Protein AF-A0A7S2FDK8-F1 (afdb_monomer)

Organism: NCBI:txid236787

Foldseek 3Di:
DQQVLLLLLLLLLVLVVLLVVVCCVPVVDDDDPLLVVLNVLSVQLNVQLQVPRPDDDVVVVVVSNVVSNVVSVVVNVLVVCVVPPPDDLVVSLVCVVVVVVVVVPVVCVVVCVVVVCVVPVVQVPDPVNVVVVVVVVVVVSVCSSVLSVCVVVDPPLVSLLVVLVVSVVVSVVSCVVSVDPQDPSSVVSSVSNSVSSNSNSVVSVVVVVVD

Radius of gyration: 19.45 Å; Cα contacts (8 Å, |Δi|>4): 141; chains: 1; bounding box: 56×30×48 Å

Nearest PDB structures (foldseek):
  5oge-assembly2_B  TM=7.868E-01  e=8.497E-06  Saccharomyces cerevisiae S288C
  5oge-assembly3_C  TM=7.810E-01  e=1.137E-05  Saccharomyces cerevisiae S288C
  5oge-assembly1_A  TM=7.774E-01  e=1.450E-05  Saccharomyces cerevisiae S288C
  5oge-assembly3_H-2  TM=7.808E-01  e=1.677E-05  Saccharomyces cerevisiae S288C
  6oh4-assembly2_B  TM=5.885E-01  e=1.969E-01  Mus musculus

Structure (mmCIF, N/CA/C/O backbone):
data_AF-A0A7S2FDK8-F1
#
_entry.id   AF-A0A7S2FDK8-F1
#
loop_
_atom_site.group_PDB
_atom_site.id
_atom_site.type_symbol
_atom_site.label_atom_id
_atom_site.label_alt_id
_atom_site.label_comp_id
_atom_site.label_asym_id
_atom_site.label_entity_id
_atom_site.label_seq_id
_atom_site.pdbx_PDB_ins_code
_atom_site.Cartn_x
_atom_site.Cartn_y
_atom_site.Cartn_z
_atom_site.occupancy
_atom_site.B_iso_or_equiv
_atom_site.auth_seq_id
_atom_site.auth_comp_id
_atom_site.auth_asym_id
_atom_site.auth_atom_id
_atom_site.pdbx_PDB_model_num
ATOM 1 N N . CYS A 1 1 ? 6.276 1.029 -20.976 1.00 33.19 1 CYS A N 1
ATOM 2 C CA . CYS A 1 1 ? 6.182 0.782 -19.517 1.00 33.19 1 CYS A CA 1
ATOM 3 C C . CYS A 1 1 ? 5.325 1.799 -18.735 1.00 33.19 1 CYS A C 1
ATOM 5 O O . CYS A 1 1 ? 5.354 1.761 -17.514 1.00 33.19 1 CYS A O 1
ATOM 7 N N . CYS A 1 2 ? 4.522 2.666 -19.375 1.00 32.34 2 CYS A N 1
ATOM 8 C CA . CYS A 1 2 ? 3.822 3.776 -18.694 1.00 32.34 2 CYS A CA 1
ATOM 9 C C . CYS A 1 2 ? 2.346 3.511 -18.298 1.00 32.34 2 CYS A C 1
ATOM 11 O O . CYS A 1 2 ? 1.650 4.447 -17.939 1.00 32.34 2 CYS A O 1
ATOM 13 N N . GLY A 1 3 ? 1.841 2.271 -18.330 1.00 44.97 3 GLY A N 1
ATOM 14 C CA . GLY A 1 3 ? 0.444 1.970 -17.942 1.00 44.97 3 GLY A CA 1
ATOM 15 C C . GLY A 1 3 ? 0.210 1.721 -16.440 1.00 44.97 3 GLY A C 1
ATOM 16 O O . GLY A 1 3 ? -0.918 1.800 -15.964 1.00 44.97 3 GLY A O 1
ATOM 17 N N . GLY A 1 4 ? 1.266 1.446 -15.664 1.00 55.47 4 GLY A N 1
ATOM 18 C CA . GLY A 1 4 ? 1.132 0.838 -14.329 1.00 55.47 4 GLY A CA 1
ATOM 19 C C . GLY A 1 4 ? 0.523 1.722 -13.232 1.00 55.47 4 GLY A C 1
ATOM 20 O O . GLY A 1 4 ? -0.069 1.205 -12.289 1.00 55.47 4 GLY A O 1
ATOM 21 N N . TRP A 1 5 ? 0.623 3.050 -13.335 1.00 58.91 5 TRP A N 1
ATOM 22 C CA . TRP A 1 5 ? 0.216 3.963 -12.254 1.00 58.91 5 TRP A CA 1
ATOM 23 C C . TRP A 1 5 ? -1.292 3.958 -11.980 1.00 58.91 5 TRP A C 1
ATOM 25 O O . TRP A 1 5 ? -1.714 3.992 -10.823 1.00 58.91 5 TRP A O 1
ATOM 35 N N . ALA A 1 6 ? -2.100 3.865 -13.037 1.00 58.66 6 ALA A N 1
ATOM 36 C CA . ALA A 1 6 ? -3.554 3.787 -12.944 1.00 58.66 6 ALA A CA 1
ATOM 37 C C . ALA A 1 6 ? -4.012 2.498 -12.243 1.00 58.66 6 ALA A C 1
ATOM 39 O O . ALA A 1 6 ? -4.806 2.552 -11.300 1.00 58.66 6 ALA A O 1
ATOM 40 N N . GLY A 1 7 ? -3.442 1.354 -12.640 1.00 64.19 7 GLY A N 1
ATOM 41 C CA . GLY A 1 7 ? -3.677 0.070 -11.982 1.00 64.19 7 GLY A CA 1
ATOM 42 C C . GLY A 1 7 ? -3.290 0.118 -10.503 1.00 64.19 7 GLY A C 1
ATOM 43 O O . GLY A 1 7 ? -4.064 -0.301 -9.646 1.00 64.19 7 GLY A O 1
ATOM 44 N N . ILE A 1 8 ? -2.148 0.725 -10.165 1.00 66.88 8 ILE A N 1
ATOM 45 C CA . ILE A 1 8 ? -1.673 0.799 -8.775 1.00 66.88 8 ILE A CA 1
ATOM 46 C C . ILE A 1 8 ? -2.667 1.481 -7.835 1.00 66.88 8 ILE A C 1
ATOM 48 O O . ILE A 1 8 ? -2.912 0.986 -6.731 1.00 66.88 8 ILE A O 1
ATOM 52 N N . THR A 1 9 ? -3.271 2.586 -8.259 1.00 66.06 9 THR A N 1
ATOM 53 C CA . THR A 1 9 ? -4.262 3.306 -7.447 1.00 66.06 9 THR A CA 1
ATOM 54 C C . THR A 1 9 ? -5.532 2.479 -7.233 1.00 66.06 9 THR A C 1
ATOM 56 O O . THR A 1 9 ? -6.057 2.418 -6.119 1.00 66.06 9 THR A O 1
ATOM 59 N N . VAL A 1 10 ? -5.986 1.791 -8.279 1.00 69.00 10 VAL A N 1
ATOM 60 C CA . VAL A 1 10 ? -7.165 0.921 -8.269 1.00 69.00 10 VAL A CA 1
ATOM 61 C C . VAL A 1 10 ? -6.961 -0.303 -7.363 1.00 69.00 10 VAL A C 1
ATOM 63 O O . VAL A 1 10 ? -7.789 -0.586 -6.496 1.00 69.00 10 VAL A O 1
ATOM 66 N N . PHE A 1 11 ? -5.825 -0.990 -7.480 1.00 68.00 11 PHE A N 1
ATOM 67 C CA . PHE A 1 11 ? -5.497 -2.141 -6.633 1.00 68.00 11 PHE A CA 1
ATOM 68 C C . PHE A 1 11 ? -5.288 -1.749 -5.170 1.00 68.00 11 PHE A C 1
ATOM 70 O O . PHE A 1 11 ? -5.755 -2.451 -4.278 1.00 68.00 11 PHE A O 1
ATOM 77 N N . LYS A 1 12 ? -4.703 -0.574 -4.899 1.00 68.38 12 LYS A N 1
ATOM 78 C CA . LYS A 1 12 ? -4.623 -0.018 -3.536 1.00 68.38 12 LYS A CA 1
ATOM 79 C C . LYS A 1 12 ? -5.989 0.274 -2.918 1.00 68.38 12 LYS A C 1
ATOM 81 O O . LYS A 1 12 ? -6.095 0.380 -1.696 1.00 68.38 12 LYS A O 1
ATOM 86 N N . ASN A 1 13 ? -7.028 0.479 -3.725 1.00 73.00 13 ASN A N 1
ATOM 87 C CA . ASN A 1 13 ? -8.400 0.543 -3.229 1.00 73.00 13 ASN A CA 1
ATOM 88 C C . ASN A 1 13 ? -8.919 -0.869 -2.934 1.00 73.00 13 ASN A C 1
ATOM 90 O O . ASN A 1 13 ? -9.488 -1.083 -1.868 1.00 73.00 13 ASN A O 1
ATOM 94 N N . LEU A 1 14 ? -8.625 -1.855 -3.783 1.00 73.62 14 LEU A N 1
ATOM 95 C CA . LEU A 1 14 ? -8.954 -3.260 -3.520 1.00 73.62 14 LEU A CA 1
ATOM 96 C C . LEU A 1 14 ? -8.290 -3.801 -2.236 1.00 73.62 14 LEU A C 1
ATOM 98 O O . LEU A 1 14 ? -8.917 -4.557 -1.499 1.00 73.62 14 LEU A O 1
ATOM 102 N N . THR A 1 15 ? -7.078 -3.352 -1.891 1.00 78.81 15 THR A N 1
ATOM 103 C CA . THR A 1 15 ? -6.419 -3.687 -0.613 1.00 78.81 15 THR A CA 1
ATOM 104 C C . THR A 1 15 ? -7.287 -3.337 0.600 1.00 78.81 15 THR A C 1
ATOM 106 O O . THR A 1 15 ? -7.359 -4.120 1.543 1.00 78.81 15 THR A O 1
ATOM 109 N N . ASN A 1 16 ? -8.001 -2.204 0.573 1.00 75.81 16 ASN A N 1
ATOM 110 C CA . ASN A 1 16 ? -8.898 -1.814 1.667 1.00 75.81 16 ASN A CA 1
ATOM 111 C C . ASN A 1 16 ? -10.055 -2.811 1.841 1.00 75.81 16 ASN A C 1
ATOM 113 O O . ASN A 1 16 ? -10.475 -3.061 2.968 1.00 75.81 16 ASN A O 1
ATOM 117 N N . VAL A 1 17 ? -10.541 -3.403 0.745 1.00 77.81 17 VAL A N 1
ATOM 118 C CA . VAL A 1 17 ? -11.575 -4.449 0.779 1.00 77.81 17 VAL A CA 1
ATOM 119 C C . VAL A 1 17 ? -11.042 -5.683 1.510 1.00 77.81 17 VAL A C 1
ATOM 121 O O . VAL A 1 17 ? -11.691 -6.183 2.426 1.00 77.81 17 VAL A O 1
ATOM 124 N N . ILE A 1 18 ? -9.826 -6.124 1.166 1.00 80.56 18 ILE A N 1
ATOM 125 C CA . ILE A 1 18 ? -9.162 -7.274 1.804 1.00 80.56 18 ILE A CA 1
ATOM 126 C C . ILE A 1 18 ? -8.958 -7.019 3.303 1.00 80.56 18 ILE A C 1
ATOM 128 O O . ILE A 1 18 ? -9.233 -7.899 4.117 1.00 80.56 18 ILE A O 1
ATOM 132 N N . ILE A 1 19 ? -8.534 -5.807 3.679 1.00 80.25 19 ILE A N 1
ATOM 133 C CA . ILE A 1 19 ? -8.360 -5.421 5.086 1.00 80.25 19 ILE A CA 1
ATOM 134 C C . ILE A 1 19 ? -9.673 -5.578 5.856 1.00 80.25 19 ILE A C 1
ATOM 136 O O . ILE A 1 19 ? -9.669 -6.149 6.939 1.00 80.25 19 ILE A O 1
ATOM 140 N N . VAL A 1 20 ? -10.805 -5.124 5.314 1.00 76.06 20 VAL A N 1
ATOM 141 C CA . VAL A 1 20 ? -12.086 -5.225 6.030 1.00 76.06 20 VAL A CA 1
ATOM 142 C C . VAL A 1 20 ? -12.605 -6.649 6.114 1.00 76.06 20 VAL A C 1
ATOM 144 O O . VAL A 1 20 ? -13.148 -7.022 7.149 1.00 76.06 20 VAL A O 1
ATOM 147 N N . ILE A 1 21 ? -12.413 -7.454 5.069 1.00 80.19 21 ILE A N 1
ATOM 148 C CA . ILE A 1 21 ? -12.731 -8.885 5.131 1.00 80.19 21 ILE A CA 1
ATOM 149 C C . ILE A 1 21 ? -11.906 -9.550 6.242 1.00 80.19 21 ILE A C 1
ATOM 151 O O . ILE A 1 21 ? -12.451 -10.313 7.037 1.00 80.19 21 ILE A O 1
ATOM 155 N N . GLY A 1 22 ? -10.617 -9.216 6.353 1.00 79.12 22 GLY A N 1
ATOM 156 C CA . GLY A 1 22 ? -9.761 -9.720 7.427 1.00 79.12 22 GLY A CA 1
ATOM 157 C C . GLY A 1 22 ? -10.133 -9.190 8.817 1.00 79.12 22 GLY A C 1
ATOM 158 O O . GLY A 1 22 ? -10.093 -9.943 9.785 1.00 79.12 22 GLY A O 1
ATOM 159 N N . ASP A 1 23 ? -10.557 -7.930 8.933 1.00 76.69 23 ASP A N 1
ATOM 160 C CA . ASP A 1 23 ? -11.080 -7.358 10.182 1.00 76.69 23 ASP A CA 1
ATOM 161 C C . ASP A 1 23 ? -12.393 -8.034 10.611 1.00 76.69 23 ASP A C 1
ATOM 163 O O . ASP A 1 23 ? -12.600 -8.274 11.799 1.00 76.69 23 ASP A O 1
ATOM 167 N N . TRP A 1 24 ? -13.270 -8.367 9.661 1.00 79.31 24 TRP A N 1
ATOM 168 C CA . TRP A 1 24 ? -14.491 -9.127 9.929 1.00 79.31 24 TRP A CA 1
ATOM 169 C C . TRP A 1 24 ? -14.169 -10.546 10.403 1.00 79.31 24 TRP A C 1
ATOM 171 O O . TRP A 1 24 ? -14.711 -10.984 11.414 1.00 79.31 24 TRP A O 1
ATOM 181 N N . TYR A 1 25 ? -13.242 -11.228 9.724 1.00 80.56 25 TYR A N 1
ATOM 182 C CA . TYR A 1 25 ? -12.868 -12.607 10.039 1.00 80.56 25 TYR A CA 1
ATOM 183 C C . TYR A 1 25 ? -12.110 -12.743 11.369 1.00 80.56 25 TYR A C 1
ATOM 185 O O . TYR A 1 25 ? -12.359 -13.677 12.122 1.00 80.56 25 TYR A O 1
ATOM 193 N N . TRP A 1 26 ? -11.180 -11.828 11.671 1.00 73.38 26 TRP A N 1
ATOM 194 C CA . TRP A 1 26 ? -10.286 -11.950 12.833 1.00 73.38 26 TRP A CA 1
ATOM 195 C C . TRP A 1 26 ? -10.766 -11.176 14.068 1.00 73.38 26 TRP A C 1
ATOM 197 O O . TRP A 1 26 ? -10.477 -11.571 15.194 1.00 73.38 26 TRP A O 1
ATOM 207 N N . HIS A 1 27 ? -11.461 -10.050 13.883 1.00 69.19 27 HIS A N 1
ATOM 208 C CA . HIS A 1 27 ? -11.850 -9.151 14.978 1.00 69.19 27 HIS A CA 1
ATOM 209 C C . HIS A 1 27 ? -13.371 -9.067 15.188 1.00 69.19 27 HIS A C 1
ATOM 211 O O . HIS A 1 27 ? -13.809 -8.210 15.959 1.00 69.19 27 HIS A O 1
ATOM 217 N N . GLU A 1 28 ? -14.158 -9.906 14.497 1.00 69.94 28 GLU A N 1
ATOM 218 C CA . GLU A 1 28 ? -15.629 -9.996 14.583 1.00 69.94 28 GLU A CA 1
ATOM 219 C C . GLU A 1 28 ? -16.338 -8.628 14.496 1.00 69.94 28 GLU A C 1
ATOM 221 O O . GLU A 1 28 ? -17.397 -8.382 15.074 1.00 69.94 28 GLU A O 1
ATOM 226 N N . GLN A 1 29 ? -15.741 -7.681 13.766 1.00 67.62 29 GLN A N 1
ATOM 227 C CA . GLN A 1 29 ? -16.303 -6.344 13.601 1.00 67.62 29 GLN A CA 1
ATOM 228 C C . GLN A 1 29 ? -17.521 -6.415 12.675 1.00 67.62 29 GLN A C 1
ATOM 230 O O . GLN A 1 29 ? -17.399 -6.819 11.520 1.00 67.62 29 GLN A O 1
ATOM 235 N N . ALA A 1 30 ? -18.687 -5.963 13.149 1.00 69.31 30 ALA A N 1
ATOM 236 C CA . ALA A 1 30 ? -19.881 -5.868 12.312 1.00 69.31 30 ALA A CA 1
ATOM 237 C C . ALA A 1 30 ? -19.616 -4.977 11.084 1.00 69.31 30 ALA A C 1
ATOM 239 O O . ALA A 1 30 ? -19.169 -3.832 11.219 1.00 69.31 30 ALA A O 1
ATOM 240 N N . VAL A 1 31 ? -19.887 -5.517 9.893 1.00 74.94 31 VAL A N 1
ATOM 241 C CA . VAL A 1 31 ? -19.772 -4.798 8.620 1.00 74.94 31 VAL A CA 1
ATOM 242 C C . VAL A 1 31 ? -21.124 -4.186 8.284 1.00 74.94 31 VAL A C 1
ATOM 244 O O . VAL A 1 31 ? -22.121 -4.886 8.123 1.00 74.94 31 VAL A O 1
ATOM 247 N N . THR A 1 32 ? -21.162 -2.865 8.173 1.00 82.56 32 THR A N 1
ATOM 248 C CA . THR A 1 32 ? -22.386 -2.120 7.873 1.00 82.56 32 THR A CA 1
ATOM 249 C C . THR A 1 32 ? -22.664 -2.127 6.374 1.00 82.56 32 THR A C 1
ATOM 251 O O . THR A 1 32 ? -21.747 -2.165 5.551 1.00 82.56 32 THR A O 1
ATOM 254 N N . ILE A 1 33 ? -23.937 -2.023 5.996 1.00 82.56 33 ILE A N 1
ATOM 255 C CA . ILE A 1 33 ? -24.382 -2.063 4.591 1.00 82.56 33 ILE A CA 1
ATOM 256 C C . ILE A 1 33 ? -23.674 -0.997 3.733 1.00 82.56 33 ILE A C 1
ATOM 258 O O . ILE A 1 33 ? -23.315 -1.265 2.588 1.00 82.56 33 ILE A O 1
ATOM 262 N N . GLY A 1 34 ? -23.393 0.185 4.294 1.00 82.12 34 GLY A N 1
ATOM 263 C CA . GLY A 1 34 ? -22.660 1.249 3.595 1.00 82.12 34 GLY A CA 1
ATOM 264 C C . GLY A 1 34 ? -21.223 0.867 3.208 1.00 82.12 34 GLY A C 1
ATOM 265 O O . GLY A 1 34 ? -20.731 1.287 2.158 1.00 82.12 34 GLY A O 1
ATOM 266 N N . VAL A 1 35 ? -20.560 0.024 4.005 1.00 81.06 35 VAL A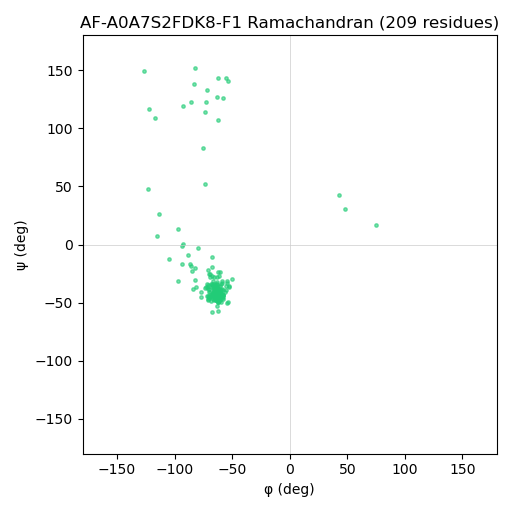 N 1
ATOM 267 C CA . VAL A 1 35 ? -19.215 -0.490 3.703 1.00 81.06 35 VAL A CA 1
ATOM 268 C C . VAL A 1 35 ? -19.277 -1.483 2.543 1.00 81.06 35 VAL A C 1
ATOM 270 O O . VAL A 1 35 ? -18.497 -1.369 1.600 1.00 81.06 35 VAL A O 1
ATOM 273 N N . VAL A 1 36 ? -20.261 -2.389 2.554 1.00 83.50 36 VAL A N 1
ATOM 274 C CA . VAL A 1 36 ? -20.486 -3.363 1.469 1.00 83.50 36 VAL A CA 1
ATOM 275 C C . VAL A 1 36 ? -20.814 -2.661 0.149 1.00 83.50 36 VAL A C 1
ATOM 277 O O . VAL A 1 36 ? -20.260 -3.009 -0.893 1.00 83.50 36 VAL A O 1
ATOM 280 N N . PHE A 1 37 ? -21.660 -1.629 0.188 1.00 87.44 37 PHE A N 1
ATOM 281 C CA . PHE A 1 37 ? -21.980 -0.825 -0.991 1.00 87.44 37 PHE A CA 1
ATOM 282 C C . PHE A 1 37 ? -20.735 -0.144 -1.579 1.00 87.44 37 PHE A C 1
ATOM 284 O O . PHE A 1 37 ? -20.506 -0.186 -2.788 1.00 87.44 37 PHE A O 1
ATOM 291 N N . SER A 1 38 ? -19.883 0.416 -0.716 1.00 85.62 38 SER A N 1
ATOM 292 C CA . SER A 1 38 ? -18.624 1.037 -1.138 1.00 85.62 38 SER A CA 1
ATOM 293 C C . SER A 1 38 ? -17.683 0.027 -1.802 1.00 85.62 38 SER A C 1
ATOM 295 O O . SER A 1 38 ? -17.057 0.344 -2.813 1.00 85.62 38 SER A O 1
ATOM 297 N N . PHE A 1 39 ? -17.627 -1.211 -1.299 1.00 84.50 39 PHE A N 1
ATOM 298 C CA . PHE A 1 39 ? -16.848 -2.285 -1.923 1.00 84.50 39 PHE A CA 1
ATOM 299 C C . PHE A 1 39 ? -17.362 -2.661 -3.300 1.00 84.50 39 PHE A C 1
ATOM 301 O O . PHE A 1 39 ? -16.550 -2.832 -4.204 1.00 84.50 39 PHE A O 1
ATOM 308 N N . GLY A 1 40 ? -18.682 -2.716 -3.483 1.00 84.81 40 GLY A N 1
ATOM 309 C CA . GLY A 1 40 ? -19.278 -2.926 -4.800 1.00 84.81 40 GLY A CA 1
ATOM 310 C C . GLY A 1 40 ? -18.765 -1.904 -5.817 1.00 84.81 40 GLY A C 1
ATOM 311 O O . GLY A 1 40 ? -18.258 -2.283 -6.870 1.00 84.81 40 GLY A O 1
ATOM 312 N N . ILE A 1 41 ? -18.790 -0.614 -5.466 1.00 86.19 41 ILE A N 1
ATOM 313 C CA . ILE A 1 41 ? -18.292 0.464 -6.338 1.00 86.19 41 ILE A CA 1
ATOM 314 C C . ILE A 1 41 ? -16.788 0.317 -6.609 1.00 86.19 41 ILE A C 1
ATOM 316 O O . ILE A 1 41 ? -16.349 0.436 -7.754 1.00 86.19 41 ILE A O 1
ATOM 320 N N . MET A 1 42 ? -15.991 0.039 -5.574 1.00 85.50 42 MET A N 1
ATOM 321 C CA . MET A 1 42 ? -14.536 -0.095 -5.700 1.00 85.50 42 MET A CA 1
ATOM 322 C C . MET A 1 42 ? -14.138 -1.275 -6.591 1.00 85.50 42 MET A C 1
ATOM 324 O O . MET A 1 42 ? -13.248 -1.116 -7.426 1.00 85.50 42 MET A O 1
ATOM 328 N N . VAL A 1 43 ? -14.803 -2.427 -6.441 1.00 84.19 43 VAL A N 1
ATOM 329 C CA . VAL A 1 43 ? -14.559 -3.640 -7.238 1.00 84.19 43 VAL A CA 1
ATOM 330 C C . VAL A 1 43 ? -15.008 -3.437 -8.681 1.00 84.19 43 VAL A C 1
ATOM 332 O O . VAL A 1 43 ? -14.245 -3.746 -9.591 1.00 84.19 43 VAL A O 1
ATOM 335 N N . VAL A 1 44 ? -16.193 -2.863 -8.913 1.00 86.50 44 VAL A N 1
ATOM 336 C CA . VAL A 1 44 ? -16.683 -2.580 -10.273 1.00 86.50 44 VAL A CA 1
ATOM 337 C C . VAL A 1 44 ? -15.751 -1.611 -10.996 1.00 86.50 44 VAL A C 1
ATOM 339 O O . VAL A 1 44 ? -15.332 -1.892 -12.117 1.00 86.50 44 VAL A O 1
ATOM 342 N N . GLY A 1 45 ? -15.361 -0.511 -10.342 1.00 82.94 45 GLY A N 1
ATOM 343 C CA . GLY A 1 45 ? -14.389 0.429 -10.902 1.00 82.94 45 GLY A CA 1
ATOM 344 C C . GLY A 1 45 ? -13.036 -0.231 -11.171 1.00 82.94 45 GLY A C 1
ATOM 345 O O . GLY A 1 45 ? -12.401 0.068 -12.178 1.00 82.94 45 GLY A O 1
ATOM 346 N N . ALA A 1 46 ? -12.618 -1.173 -10.320 1.00 78.50 46 ALA A N 1
ATOM 347 C CA . ALA A 1 46 ? -11.353 -1.870 -10.492 1.00 78.50 46 ALA A CA 1
ATOM 348 C C . ALA A 1 46 ? -11.335 -2.851 -11.662 1.00 78.50 46 ALA A C 1
ATOM 350 O O . ALA A 1 46 ? -10.411 -2.822 -12.473 1.00 78.50 46 ALA A O 1
ATOM 351 N N . VAL A 1 47 ? -12.366 -3.688 -11.769 1.00 81.06 47 VAL A N 1
ATOM 352 C CA . VAL A 1 47 ? -12.506 -4.656 -12.860 1.00 81.06 47 VAL A CA 1
ATOM 353 C C . VAL A 1 47 ? -12.678 -3.931 -14.193 1.00 81.06 47 VAL A C 1
ATOM 355 O O . VAL A 1 47 ? -12.035 -4.303 -15.170 1.00 81.06 47 VAL A O 1
ATOM 358 N N . ALA A 1 48 ? -13.482 -2.864 -14.234 1.00 81.88 48 ALA A N 1
ATOM 359 C CA . ALA A 1 48 ? -13.673 -2.074 -15.446 1.00 81.88 48 ALA A CA 1
ATOM 360 C C . ALA A 1 48 ? -12.388 -1.342 -15.872 1.00 81.88 48 ALA A C 1
ATOM 362 O O . ALA A 1 48 ? -12.051 -1.349 -17.054 1.00 81.88 48 ALA A O 1
ATOM 363 N N . ALA A 1 49 ? -11.629 -0.783 -14.921 1.00 77.56 49 ALA A N 1
ATOM 364 C CA . ALA A 1 49 ? -10.337 -0.164 -15.211 1.00 77.56 49 ALA A CA 1
ATOM 365 C C . ALA A 1 49 ? -9.328 -1.186 -15.761 1.00 77.56 49 ALA A C 1
ATOM 367 O O . ALA A 1 49 ? -8.702 -0.918 -16.785 1.00 77.56 49 ALA A O 1
ATOM 368 N N . ALA A 1 50 ? -9.226 -2.365 -15.134 1.00 73.94 50 ALA A N 1
ATOM 369 C CA . ALA A 1 50 ? -8.353 -3.450 -15.584 1.00 73.94 50 ALA A CA 1
ATOM 370 C C . ALA A 1 50 ? -8.754 -3.996 -16.967 1.00 73.94 50 ALA A C 1
ATOM 372 O O . ALA A 1 50 ? -7.888 -4.291 -17.782 1.00 73.94 50 ALA A O 1
ATOM 373 N N . ALA A 1 51 ? -10.054 -4.081 -17.266 1.00 74.25 51 ALA A N 1
ATOM 374 C CA . ALA A 1 51 ? -10.553 -4.530 -18.568 1.00 74.25 51 ALA A CA 1
ATOM 375 C C . ALA A 1 51 ? -10.227 -3.551 -19.709 1.00 74.25 51 ALA A C 1
ATOM 377 O O . ALA A 1 51 ? -10.121 -3.960 -20.863 1.00 74.25 51 ALA A O 1
ATOM 378 N N . THR A 1 52 ? -10.067 -2.263 -19.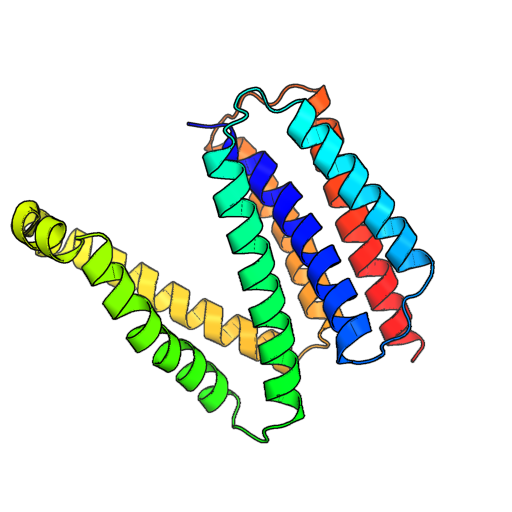397 1.00 74.12 52 THR A N 1
ATOM 379 C CA . THR A 1 52 ? -9.642 -1.238 -20.364 1.00 74.12 52 THR A CA 1
ATOM 380 C C . THR A 1 52 ? -8.138 -0.994 -20.398 1.00 74.12 52 THR A C 1
ATOM 382 O O . THR A 1 52 ? -7.681 -0.136 -21.157 1.00 74.12 52 THR A O 1
ATOM 385 N N . ASP A 1 53 ? -7.368 -1.710 -19.577 1.00 69.81 53 ASP A N 1
ATOM 386 C CA . ASP A 1 53 ? -5.924 -1.552 -19.536 1.00 69.81 53 ASP A CA 1
ATOM 387 C C . ASP A 1 53 ? -5.295 -2.179 -20.786 1.00 69.81 53 ASP A C 1
ATOM 389 O O . ASP A 1 53 ? -5.335 -3.387 -21.016 1.00 69.81 53 ASP A O 1
ATOM 393 N N . VAL A 1 54 ? -4.700 -1.323 -21.612 1.00 59.31 54 VAL A N 1
ATOM 394 C CA . VAL A 1 54 ? -4.041 -1.683 -22.873 1.00 59.31 54 VAL A CA 1
ATOM 395 C C . VAL A 1 54 ? -2.773 -2.523 -22.674 1.00 59.31 54 VAL A C 1
ATOM 397 O O . VAL A 1 54 ? -2.247 -3.056 -23.647 1.00 59.31 54 VAL A O 1
ATOM 400 N N . MET A 1 55 ? -2.273 -2.652 -21.439 1.00 63.81 55 MET A N 1
ATOM 401 C CA . MET A 1 55 ? -1.032 -3.359 -21.096 1.00 63.81 55 MET A CA 1
ATOM 402 C C . MET A 1 55 ? -1.272 -4.477 -20.067 1.00 63.81 55 MET A C 1
ATOM 404 O O . MET A 1 55 ? -0.550 -4.593 -19.074 1.00 63.81 55 MET A O 1
ATOM 408 N N . PHE A 1 56 ? -2.288 -5.315 -20.292 1.00 66.44 56 PHE A N 1
ATOM 409 C CA . PHE A 1 56 ? -2.569 -6.471 -19.440 1.00 66.44 56 PHE A CA 1
ATOM 410 C C . PHE A 1 56 ? -1.402 -7.481 -19.446 1.00 66.44 56 PHE A C 1
ATOM 412 O O . PHE A 1 56 ? -1.190 -8.198 -20.422 1.00 66.44 56 PHE A O 1
ATOM 419 N N . SER A 1 57 ? -0.648 -7.546 -18.341 1.00 75.69 57 SER A N 1
ATOM 420 C CA . SER A 1 57 ? 0.419 -8.532 -18.115 1.00 75.69 57 SER A CA 1
ATOM 421 C C . SER A 1 57 ? 0.079 -9.421 -16.910 1.00 75.69 57 SER A C 1
ATOM 423 O O . SER A 1 57 ? 0.147 -8.940 -15.775 1.00 75.69 57 SER A O 1
ATOM 425 N N . PRO A 1 58 ? -0.261 -10.709 -17.109 1.00 76.19 58 PRO A N 1
ATOM 426 C CA . PRO A 1 58 ? -0.658 -11.614 -16.025 1.00 76.19 58 PRO A CA 1
ATOM 427 C C . PRO A 1 58 ? 0.351 -11.672 -14.872 1.00 76.19 58 PRO A C 1
ATOM 429 O O . PRO A 1 58 ? -0.037 -11.714 -13.706 1.00 76.19 58 PRO A O 1
ATOM 432 N N . GLU A 1 59 ? 1.645 -11.607 -15.190 1.00 79.69 59 GLU A N 1
ATOM 433 C CA . GLU A 1 59 ? 2.734 -11.622 -14.211 1.00 79.69 59 GLU A CA 1
ATOM 434 C C . GLU A 1 59 ? 2.717 -10.370 -13.325 1.00 79.69 59 GLU A C 1
ATOM 436 O O . GLU A 1 59 ? 2.808 -10.469 -12.102 1.00 79.69 59 GLU A O 1
ATOM 441 N N . GLY A 1 60 ? 2.524 -9.187 -13.917 1.00 77.38 60 GLY A N 1
ATOM 442 C CA . GLY A 1 60 ? 2.441 -7.931 -13.167 1.00 77.38 60 GLY A CA 1
ATOM 443 C C . GLY A 1 60 ? 1.233 -7.894 -12.229 1.00 77.38 60 GLY A C 1
ATOM 444 O O . GLY A 1 60 ? 1.355 -7.508 -11.068 1.00 77.38 60 GLY A O 1
ATOM 445 N N . TYR A 1 61 ? 0.077 -8.363 -12.703 1.00 76.38 61 TYR A N 1
ATOM 446 C CA . TYR A 1 61 ? -1.146 -8.447 -11.901 1.00 76.38 61 TYR A CA 1
ATOM 447 C C . TYR A 1 61 ? -1.041 -9.491 -10.773 1.00 76.38 61 TYR A C 1
ATOM 449 O O . TYR A 1 61 ? -1.566 -9.263 -9.678 1.00 76.38 61 TYR A O 1
ATOM 457 N N . PHE A 1 62 ? -0.326 -10.600 -10.994 1.00 81.56 62 PHE A N 1
ATOM 458 C CA . PHE A 1 62 ? -0.038 -11.599 -9.960 1.00 81.56 62 PHE A CA 1
ATOM 459 C C . PHE A 1 62 ? 0.810 -11.010 -8.825 1.00 81.56 62 PHE A C 1
ATOM 461 O O . PHE A 1 62 ? 0.394 -11.041 -7.663 1.00 81.56 62 PHE A O 1
ATOM 468 N N . TRP A 1 63 ? 1.949 -10.392 -9.159 1.00 80.31 63 TRP A N 1
ATOM 469 C CA . TRP A 1 63 ? 2.816 -9.734 -8.174 1.00 80.31 63 TRP A CA 1
ATOM 470 C C . TRP A 1 63 ? 2.098 -8.605 -7.434 1.00 80.31 63 TRP A C 1
ATOM 472 O O . TRP A 1 63 ? 2.242 -8.455 -6.219 1.00 80.31 63 TRP A O 1
ATOM 482 N N . MET A 1 64 ? 1.260 -7.850 -8.142 1.00 78.19 64 MET A N 1
ATOM 483 C CA . MET A 1 64 ? 0.458 -6.787 -7.550 1.00 78.19 64 MET A CA 1
ATOM 484 C C . MET A 1 64 ? -0.585 -7.314 -6.557 1.00 78.19 64 MET A C 1
ATOM 486 O O . MET A 1 64 ? -0.769 -6.747 -5.478 1.00 78.19 64 MET A O 1
ATOM 490 N N . SER A 1 65 ? -1.246 -8.424 -6.889 1.00 78.31 65 SER A N 1
ATOM 491 C CA . SER A 1 65 ? -2.215 -9.077 -6.003 1.00 78.31 65 SER A CA 1
ATOM 492 C C . SER A 1 65 ? -1.535 -9.610 -4.741 1.00 78.31 65 SER A C 1
ATOM 494 O O . SER A 1 65 ? -2.022 -9.379 -3.633 1.00 78.31 65 SER A O 1
ATOM 496 N N . MET A 1 66 ? -0.363 -10.239 -4.884 1.00 83.62 66 MET A N 1
ATOM 497 C CA . MET A 1 66 ? 0.448 -10.682 -3.748 1.00 83.62 66 MET A CA 1
ATOM 498 C C . MET A 1 66 ? 0.867 -9.503 -2.854 1.00 83.62 66 MET A C 1
ATOM 500 O O . MET A 1 66 ? 0.751 -9.593 -1.631 1.00 83.62 66 MET A O 1
ATOM 504 N N . ASN A 1 67 ? 1.276 -8.373 -3.442 1.00 83.88 67 ASN A N 1
ATOM 505 C CA . ASN A 1 67 ? 1.604 -7.156 -2.697 1.00 83.88 67 ASN A CA 1
ATOM 506 C C . ASN A 1 67 ? 0.398 -6.604 -1.916 1.00 83.88 67 ASN A C 1
ATOM 508 O O . ASN A 1 67 ? 0.541 -6.211 -0.755 1.00 83.88 67 ASN A O 1
ATOM 512 N N . CYS A 1 68 ? -0.797 -6.621 -2.514 1.00 81.19 68 CYS A N 1
ATOM 513 C CA . CYS A 1 68 ? -2.030 -6.212 -1.842 1.00 81.19 68 CYS A CA 1
ATOM 514 C C . CYS A 1 68 ? -2.339 -7.106 -0.635 1.00 81.19 68 CYS A C 1
ATOM 516 O O . CYS A 1 68 ? -2.618 -6.588 0.446 1.00 81.19 68 CYS A O 1
ATOM 518 N N . CYS A 1 69 ? -2.248 -8.430 -0.793 1.00 83.25 69 CYS A N 1
ATOM 519 C CA . CYS A 1 69 ? -2.452 -9.376 0.303 1.00 83.25 69 CYS A CA 1
ATOM 520 C C . CYS A 1 69 ? -1.431 -9.162 1.426 1.00 83.25 69 CYS A C 1
ATOM 522 O O . CYS A 1 69 ? -1.823 -9.016 2.579 1.00 83.25 69 CYS A O 1
ATOM 524 N N . ALA A 1 70 ? -0.141 -9.053 1.094 1.00 82.38 70 ALA A N 1
ATOM 525 C CA . ALA A 1 70 ? 0.917 -8.809 2.073 1.00 82.38 70 ALA A CA 1
ATOM 526 C C . ALA A 1 70 ? 0.705 -7.492 2.839 1.00 82.38 70 ALA A C 1
ATOM 528 O O . ALA A 1 70 ? 0.820 -7.458 4.063 1.00 82.38 70 ALA A O 1
ATOM 529 N N . THR A 1 71 ? 0.320 -6.424 2.134 1.00 79.38 71 THR A N 1
ATOM 530 C CA . THR A 1 71 ? 0.016 -5.121 2.744 1.00 79.38 71 THR A CA 1
ATOM 531 C C . THR A 1 71 ? -1.184 -5.219 3.687 1.00 79.38 71 THR A C 1
ATOM 533 O O . THR A 1 71 ? -1.132 -4.705 4.803 1.00 79.38 71 THR A O 1
ATOM 536 N N . ALA A 1 72 ? -2.254 -5.908 3.277 1.00 79.19 72 ALA A N 1
ATOM 537 C CA . ALA A 1 72 ? -3.434 -6.106 4.113 1.00 79.19 72 ALA A CA 1
ATOM 538 C C . ALA A 1 72 ? -3.112 -6.925 5.373 1.00 79.19 72 ALA A C 1
ATOM 540 O O . ALA A 1 72 ? -3.463 -6.513 6.479 1.00 79.19 72 ALA A O 1
ATOM 541 N N . SER A 1 73 ? -2.391 -8.041 5.223 1.00 79.94 73 SER A N 1
ATOM 542 C CA . SER A 1 73 ? -1.935 -8.875 6.339 1.00 79.94 73 SER A CA 1
ATOM 543 C C . SER A 1 73 ? -1.056 -8.094 7.312 1.00 79.94 73 SER A C 1
ATOM 545 O O . SER A 1 73 ? -1.260 -8.189 8.519 1.00 79.94 73 SER A O 1
ATOM 547 N N . TYR A 1 74 ? -0.126 -7.279 6.807 1.00 80.31 74 TYR A N 1
ATOM 548 C CA . TYR A 1 74 ? 0.726 -6.425 7.631 1.00 80.31 74 TYR A CA 1
ATOM 549 C C . TYR A 1 74 ? -0.088 -5.410 8.445 1.00 80.31 74 TYR A C 1
ATOM 551 O O . TYR A 1 74 ? 0.116 -5.289 9.652 1.00 80.31 74 TYR A O 1
ATOM 559 N N . VAL A 1 75 ? -1.053 -4.719 7.825 1.00 74.44 75 VAL A N 1
ATOM 560 C CA . VAL A 1 75 ? -1.913 -3.746 8.524 1.00 74.44 75 VAL A CA 1
ATOM 561 C C . VAL A 1 75 ? -2.741 -4.422 9.622 1.00 74.44 75 VAL A C 1
ATOM 563 O O . VAL A 1 75 ? -2.823 -3.902 10.736 1.00 74.44 75 VAL A O 1
ATOM 566 N N . LEU A 1 76 ? -3.321 -5.591 9.337 1.00 74.25 76 LEU A N 1
ATOM 567 C CA . LEU A 1 76 ? -4.109 -6.360 10.306 1.00 74.25 76 LEU A CA 1
ATOM 568 C C . LEU A 1 76 ? -3.251 -6.891 11.459 1.00 74.25 76 LEU A C 1
ATOM 570 O O . LEU A 1 76 ? -3.638 -6.772 12.624 1.00 74.25 76 LEU A O 1
ATOM 574 N N . TYR A 1 77 ? -2.069 -7.427 11.147 1.00 78.62 77 TYR A N 1
ATOM 575 C CA . TYR A 1 77 ? -1.110 -7.888 12.147 1.00 78.62 77 TYR A CA 1
ATOM 576 C C . TYR A 1 77 ? -0.670 -6.741 13.054 1.00 78.62 77 TYR A C 1
ATOM 578 O O . TYR A 1 77 ? -0.718 -6.867 14.274 1.00 78.62 77 TYR A O 1
ATOM 586 N N . MET A 1 78 ? -0.311 -5.596 12.471 1.00 71.25 78 MET A N 1
ATOM 587 C CA . MET A 1 78 ? 0.134 -4.428 13.224 1.00 71.25 78 MET A CA 1
ATOM 588 C C . MET A 1 78 ? -0.964 -3.899 14.148 1.00 71.25 78 MET A C 1
ATOM 590 O O . MET A 1 78 ? -0.699 -3.611 15.311 1.00 71.25 78 MET A O 1
ATOM 594 N N . LYS A 1 79 ? -2.215 -3.860 13.677 1.00 70.00 79 LYS A N 1
ATOM 595 C CA . LYS A 1 79 ? -3.379 -3.492 14.495 1.00 70.00 79 LYS A CA 1
ATOM 596 C C . LYS A 1 79 ? -3.569 -4.436 15.689 1.00 70.00 79 LYS A C 1
ATOM 598 O O . LYS A 1 79 ? -3.827 -3.971 16.798 1.00 70.00 79 LYS A O 1
ATOM 603 N N . SER A 1 80 ? -3.414 -5.744 15.477 1.00 71.06 80 SER A N 1
ATOM 604 C CA . SER A 1 80 ? -3.475 -6.746 16.548 1.00 71.06 80 SER A CA 1
ATOM 605 C C . SER A 1 80 ? -2.305 -6.607 17.532 1.00 71.06 80 SER A C 1
ATOM 607 O O . SER A 1 80 ? -2.508 -6.630 18.746 1.00 71.06 80 SER A O 1
ATOM 609 N N . ALA A 1 81 ? -1.087 -6.380 17.033 1.00 73.38 81 ALA A N 1
ATOM 610 C CA . ALA A 1 81 ? 0.108 -6.183 17.850 1.00 73.38 81 ALA A CA 1
ATOM 611 C C . ALA A 1 81 ? 0.001 -4.932 18.738 1.00 73.38 81 ALA A C 1
ATOM 613 O O . ALA A 1 81 ? 0.291 -5.011 19.927 1.00 73.38 81 ALA A O 1
ATOM 614 N N . THR A 1 82 ? -0.498 -3.808 18.209 1.00 68.00 82 THR A N 1
ATOM 615 C CA . THR A 1 82 ? -0.727 -2.581 18.993 1.00 68.00 82 THR A CA 1
ATOM 616 C C . THR A 1 82 ? -1.773 -2.767 20.100 1.00 68.00 82 THR A C 1
ATOM 618 O O . THR A 1 82 ? -1.712 -2.072 21.108 1.00 68.00 82 THR A O 1
ATOM 621 N N . LYS A 1 83 ? -2.734 -3.688 19.936 1.00 67.50 83 LYS A N 1
ATOM 622 C CA . LYS A 1 83 ? -3.772 -3.960 20.944 1.00 67.50 83 LYS A CA 1
ATOM 623 C C . LYS A 1 83 ? -3.313 -4.942 22.027 1.00 67.50 83 LYS A C 1
ATOM 625 O O . LYS A 1 83 ? -3.695 -4.785 23.179 1.00 67.50 83 LYS A O 1
ATOM 630 N N . ASN A 1 84 ? -2.546 -5.965 21.650 1.00 67.00 84 ASN A N 1
ATOM 631 C CA . ASN A 1 84 ? -2.171 -7.065 22.546 1.00 67.00 84 ASN A CA 1
ATOM 632 C C . ASN A 1 84 ? -0.829 -6.852 23.258 1.00 67.00 84 ASN A C 1
ATOM 634 O O . ASN A 1 84 ? -0.539 -7.549 24.226 1.00 67.00 84 ASN A O 1
ATOM 638 N N . ILE A 1 85 ? 0.002 -5.928 22.773 1.00 70.75 85 ILE A N 1
ATOM 639 C CA . ILE A 1 85 ? 1.352 -5.714 23.282 1.00 70.75 85 ILE A CA 1
ATOM 640 C C . ILE A 1 85 ? 1.477 -4.257 23.739 1.00 70.75 85 ILE A C 1
ATOM 642 O O . ILE A 1 85 ? 1.414 -3.343 22.918 1.00 70.75 85 ILE A O 1
ATOM 646 N N . GLU A 1 86 ? 1.710 -4.031 25.036 1.00 63.91 86 GLU A N 1
ATOM 647 C CA . GLU A 1 86 ? 2.021 -2.708 25.610 1.00 63.91 86 GLU A CA 1
ATOM 648 C C . GLU A 1 86 ? 3.458 -2.272 25.265 1.00 63.91 86 GLU A C 1
ATOM 650 O O . GLU A 1 86 ? 4.281 -1.954 26.123 1.00 63.91 86 GLU A O 1
ATOM 655 N N . LEU A 1 87 ? 3.811 -2.304 23.980 1.00 60.34 87 LEU A N 1
ATOM 656 C CA . LEU A 1 87 ? 5.113 -1.852 23.521 1.00 60.34 87 LEU A CA 1
ATOM 657 C C . LEU A 1 87 ? 5.107 -0.330 23.350 1.00 60.34 87 LEU A C 1
ATOM 659 O O . LEU A 1 87 ? 4.184 0.251 22.775 1.00 60.34 87 LEU A O 1
ATOM 663 N N . SER A 1 88 ? 6.192 0.323 23.775 1.00 66.44 88 SER A N 1
ATOM 664 C CA . SER A 1 88 ? 6.434 1.727 23.429 1.00 66.44 88 SER A CA 1
ATOM 665 C C . SER A 1 88 ? 6.356 1.911 21.907 1.00 66.44 88 SER A C 1
ATOM 667 O O . SER A 1 88 ? 6.847 1.076 21.144 1.00 66.44 88 SER A O 1
ATOM 669 N N . LYS A 1 89 ? 5.763 3.022 21.451 1.00 65.19 89 LYS A N 1
ATOM 670 C CA . LYS A 1 89 ? 5.569 3.351 20.023 1.00 65.19 89 LYS A CA 1
ATOM 671 C C . LYS A 1 89 ? 6.876 3.267 19.225 1.00 65.19 89 LYS A C 1
ATOM 673 O O . LYS A 1 89 ? 6.885 2.803 18.090 1.00 65.19 89 LYS A O 1
ATOM 678 N N . PHE A 1 90 ? 7.984 3.655 19.857 1.00 67.06 90 PHE A N 1
ATOM 679 C CA . PHE A 1 90 ? 9.325 3.557 19.283 1.00 67.06 90 PHE A CA 1
ATOM 680 C C . PHE A 1 90 ? 9.784 2.099 19.117 1.00 67.06 90 PHE A C 1
ATOM 682 O O . PHE A 1 90 ? 10.421 1.754 18.127 1.00 67.06 90 PHE A O 1
ATOM 689 N N . GLY A 1 91 ? 9.385 1.224 20.044 1.00 70.44 91 GLY A N 1
ATOM 690 C CA . GLY A 1 91 ? 9.595 -0.217 19.962 1.00 70.44 91 GLY A CA 1
ATOM 691 C C . GLY A 1 91 ? 8.885 -0.834 18.758 1.00 70.44 91 GLY A C 1
ATOM 692 O O . GLY A 1 91 ? 9.510 -1.585 18.024 1.00 70.44 91 GLY A O 1
ATOM 693 N N . MET A 1 92 ? 7.628 -0.471 18.476 1.00 68.75 92 MET A N 1
ATOM 694 C CA . MET A 1 92 ? 6.920 -0.984 17.288 1.00 68.75 92 MET A CA 1
ATOM 695 C C . MET A 1 92 ? 7.624 -0.614 15.971 1.00 68.75 92 MET A C 1
ATOM 697 O O . MET A 1 92 ? 7.791 -1.476 15.110 1.00 68.75 92 MET A O 1
ATOM 701 N N . VAL A 1 93 ? 8.095 0.633 15.829 1.00 71.56 93 VAL A N 1
ATOM 702 C CA . VAL A 1 93 ? 8.879 1.074 14.655 1.00 71.56 93 VAL A CA 1
ATOM 703 C C . VAL A 1 93 ? 10.197 0.297 14.570 1.00 71.56 93 VAL A C 1
ATOM 705 O O . VAL A 1 93 ? 10.588 -0.160 13.495 1.00 71.56 93 VAL A O 1
ATOM 708 N N . TYR A 1 94 ? 10.886 0.142 15.703 1.00 76.69 94 TYR A N 1
ATOM 709 C CA . TYR A 1 94 ? 12.162 -0.561 15.783 1.00 76.69 94 TYR A CA 1
ATOM 710 C C . TYR A 1 94 ? 12.020 -2.031 15.386 1.00 76.69 94 TYR A C 1
ATOM 712 O O . TYR A 1 94 ? 12.748 -2.484 14.512 1.00 76.69 94 TYR A O 1
ATOM 720 N N . TYR A 1 95 ? 11.041 -2.752 15.939 1.00 75.69 95 TYR A N 1
ATOM 721 C CA . TYR A 1 95 ? 10.783 -4.151 15.593 1.00 75.69 95 TYR A CA 1
ATOM 722 C C . TYR A 1 95 ? 10.355 -4.320 14.139 1.00 75.69 95 TYR A C 1
ATOM 724 O O . TYR A 1 95 ? 10.812 -5.253 13.492 1.00 75.69 95 TYR A O 1
ATOM 732 N N . ASN A 1 96 ? 9.538 -3.414 13.600 1.00 77.69 96 ASN A N 1
ATOM 733 C CA . ASN A 1 96 ? 9.136 -3.450 12.196 1.00 77.69 96 ASN A CA 1
ATOM 734 C C . ASN A 1 96 ? 10.344 -3.351 11.245 1.00 77.69 96 ASN A C 1
ATOM 736 O O . ASN A 1 96 ? 10.528 -4.190 10.363 1.00 77.69 96 ASN A O 1
ATOM 740 N N . ASN A 1 97 ? 11.224 -2.372 11.472 1.00 79.44 97 ASN A N 1
ATOM 741 C CA . ASN A 1 97 ? 12.436 -2.226 10.664 1.00 79.44 97 ASN A CA 1
ATOM 742 C C . ASN A 1 97 ? 13.449 -3.352 10.938 1.00 79.44 97 ASN A C 1
ATOM 744 O O . ASN A 1 97 ? 14.063 -3.855 10.002 1.00 79.44 97 ASN A O 1
ATOM 748 N N . LEU A 1 98 ? 13.591 -3.799 12.190 1.00 80.44 98 LEU A N 1
ATOM 749 C CA . LEU A 1 98 ? 14.522 -4.863 12.567 1.00 80.44 98 LEU A CA 1
ATOM 750 C C . LEU A 1 98 ? 14.111 -6.222 11.996 1.00 80.44 98 LEU A C 1
ATOM 752 O O . LEU A 1 98 ? 14.978 -6.926 11.502 1.00 80.44 98 LEU A O 1
ATOM 756 N N . LEU A 1 99 ? 12.822 -6.583 12.028 1.00 79.31 99 LEU A N 1
ATOM 757 C CA . LEU A 1 99 ? 12.287 -7.820 11.435 1.00 79.31 99 LEU A CA 1
ATOM 758 C C . LEU A 1 99 ? 12.325 -7.795 9.905 1.00 79.31 99 LEU A C 1
ATOM 760 O O . LEU A 1 99 ? 12.420 -8.850 9.279 1.00 79.31 99 LEU A O 1
ATOM 764 N N . SER A 1 100 ? 12.304 -6.605 9.302 1.00 80.12 100 SER A N 1
ATOM 765 C CA . SER A 1 100 ? 12.455 -6.462 7.854 1.00 80.12 100 SER A CA 1
ATOM 766 C C . SER A 1 100 ? 13.856 -6.868 7.380 1.00 80.12 100 SER A C 1
ATOM 768 O O . SER A 1 100 ? 13.978 -7.424 6.297 1.00 80.12 100 SER A O 1
ATOM 770 N N . ILE A 1 101 ? 14.910 -6.678 8.186 1.00 81.88 101 ILE A N 1
ATOM 771 C CA . ILE A 1 101 ? 16.294 -7.045 7.823 1.00 81.88 101 ILE A CA 1
ATOM 772 C C . ILE A 1 101 ? 16.473 -8.564 7.596 1.00 81.88 101 ILE A C 1
ATOM 774 O O . ILE A 1 101 ? 16.872 -8.943 6.495 1.00 81.88 101 ILE A O 1
ATOM 778 N N . PRO A 1 102 ? 16.175 -9.465 8.557 1.00 81.25 102 PRO A N 1
ATOM 779 C CA . PRO A 1 102 ? 16.327 -10.906 8.366 1.00 81.25 102 PRO A CA 1
ATOM 780 C C . PRO A 1 102 ? 15.344 -11.470 7.337 1.00 81.25 102 PRO A C 1
ATOM 782 O O . PRO A 1 102 ? 15.600 -12.541 6.797 1.00 81.25 102 PRO A O 1
ATOM 785 N N . LEU A 1 103 ? 14.249 -10.760 7.038 1.00 81.94 103 LEU A N 1
ATOM 786 C CA . LEU A 1 103 ? 13.356 -11.115 5.941 1.00 81.94 103 LEU A CA 1
ATOM 787 C C . LEU A 1 103 ? 13.945 -10.712 4.580 1.00 81.94 103 LEU A C 1
ATOM 789 O O . LEU A 1 103 ? 13.916 -11.515 3.656 1.00 81.94 103 LEU A O 1
ATOM 793 N N . LEU A 1 104 ? 14.500 -9.502 4.439 1.00 82.00 104 LEU A N 1
ATOM 794 C CA . LEU A 1 104 ? 15.033 -9.014 3.161 1.00 82.00 104 LEU A CA 1
ATOM 795 C C . LEU A 1 104 ? 16.357 -9.673 2.766 1.00 82.00 104 LEU A C 1
ATOM 797 O O . LEU A 1 104 ? 16.568 -9.917 1.582 1.00 82.00 104 LEU A O 1
ATOM 801 N N . VAL A 1 105 ? 17.253 -9.953 3.716 1.00 83.06 105 VAL A N 1
ATOM 802 C CA . VAL A 1 105 ? 18.614 -10.437 3.413 1.00 83.06 105 VAL A CA 1
ATOM 803 C C . VAL A 1 105 ? 18.625 -11.761 2.617 1.00 83.06 105 VAL A C 1
ATOM 805 O O . VAL A 1 105 ? 19.323 -11.822 1.602 1.00 83.06 105 VAL A O 1
ATOM 808 N N . PRO A 1 106 ? 17.841 -12.801 2.970 1.00 82.75 106 PRO A N 1
ATOM 809 C CA . PRO A 1 106 ? 17.766 -14.037 2.183 1.00 82.75 106 PRO A CA 1
ATOM 810 C C . PRO A 1 106 ? 17.169 -13.831 0.785 1.00 82.75 106 PRO A C 1
ATOM 812 O O . PRO A 1 106 ? 17.602 -14.469 -0.177 1.00 82.75 106 PRO A O 1
ATOM 815 N N . PHE A 1 107 ? 16.195 -12.923 0.654 1.00 81.75 107 PHE A N 1
ATOM 816 C CA . PHE A 1 107 ? 15.617 -12.567 -0.642 1.00 81.75 107 PHE A CA 1
ATOM 817 C C . PHE A 1 107 ? 16.633 -11.831 -1.520 1.00 81.75 107 PHE A C 1
ATOM 819 O O . PHE A 1 107 ? 16.808 -12.206 -2.675 1.00 81.75 107 PHE A O 1
ATOM 826 N N . ALA A 1 108 ? 17.364 -10.859 -0.969 1.00 81.31 108 ALA A N 1
ATOM 827 C CA . ALA A 1 108 ? 18.431 -10.153 -1.678 1.00 81.31 108 ALA A CA 1
ATOM 828 C C . ALA A 1 108 ? 19.527 -11.116 -2.166 1.00 81.31 108 ALA A C 1
ATOM 830 O O . ALA A 1 108 ? 20.020 -10.992 -3.286 1.00 81.31 108 ALA A O 1
ATOM 831 N N . PHE A 1 109 ? 19.863 -12.126 -1.357 1.00 79.81 109 PHE A N 1
ATOM 832 C CA . PHE A 1 109 ? 20.791 -13.179 -1.765 1.00 79.81 109 PHE A CA 1
ATOM 833 C C . PHE A 1 109 ? 20.232 -14.034 -2.914 1.00 79.81 109 PHE A C 1
ATOM 835 O O . PHE A 1 109 ? 20.935 -14.296 -3.886 1.00 79.81 109 PHE A O 1
ATOM 842 N N . SER A 1 110 ? 18.953 -14.417 -2.842 1.00 82.56 110 SER A N 1
ATOM 843 C CA . SER A 1 110 ? 18.294 -15.266 -3.848 1.00 82.56 110 SER A CA 1
ATOM 844 C C . SER A 1 110 ? 18.108 -14.573 -5.204 1.00 82.56 110 SER A C 1
ATOM 846 O O . SER A 1 110 ? 18.205 -15.225 -6.239 1.00 82.56 110 SER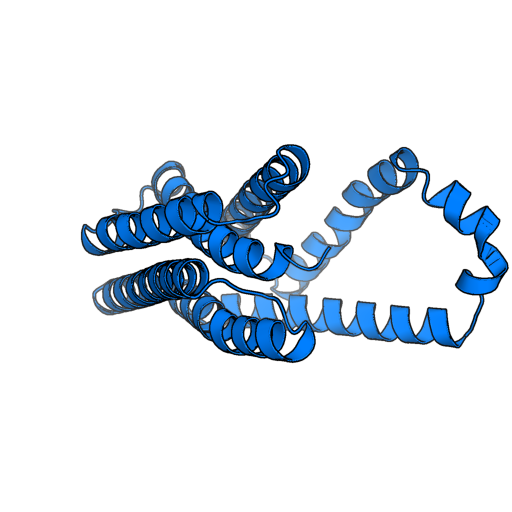 A O 1
ATOM 848 N N . PHE A 1 111 ? 17.876 -13.256 -5.211 1.00 79.50 111 PHE A N 1
ATOM 849 C CA . PHE A 1 111 ? 17.768 -12.450 -6.435 1.00 79.50 111 PHE A CA 1
ATOM 850 C C . PHE A 1 111 ? 19.128 -12.078 -7.050 1.00 79.50 111 PHE A C 1
ATOM 852 O O . PHE A 1 111 ? 19.170 -11.481 -8.123 1.00 79.50 111 PHE A O 1
ATOM 859 N N . GLY A 1 112 ? 20.244 -12.451 -6.413 1.00 77.88 112 GLY A N 1
ATOM 860 C CA . GLY A 1 112 ? 21.584 -12.220 -6.953 1.00 77.88 112 GLY A CA 1
ATOM 861 C C . GLY A 1 112 ? 22.063 -10.770 -6.853 1.00 77.88 112 GLY A C 1
ATOM 862 O O . GLY A 1 112 ? 23.047 -10.414 -7.498 1.00 77.88 112 GLY A O 1
ATOM 863 N N . GLU A 1 113 ? 21.431 -9.944 -6.014 1.00 76.31 113 GLU A N 1
ATOM 864 C CA . GLU A 1 113 ? 21.790 -8.530 -5.813 1.00 76.31 113 GLU A CA 1
ATOM 865 C C . GLU A 1 113 ? 23.271 -8.364 -5.433 1.00 76.31 113 GLU A C 1
ATOM 867 O O . GLU A 1 113 ? 23.927 -7.426 -5.873 1.00 76.31 113 GLU A O 1
ATOM 872 N N . PHE A 1 114 ? 23.848 -9.320 -4.697 1.00 72.06 114 PHE A N 1
ATOM 873 C CA . PHE A 1 114 ? 25.275 -9.319 -4.356 1.00 72.06 114 PHE A CA 1
ATOM 874 C C . PHE A 1 114 ? 26.195 -9.421 -5.579 1.00 72.06 114 PHE A C 1
ATOM 876 O O . PHE A 1 114 ? 27.226 -8.751 -5.619 1.00 72.06 114 PHE A O 1
ATOM 883 N N . ALA A 1 115 ? 25.815 -10.211 -6.587 1.00 72.81 115 ALA A N 1
ATOM 884 C CA . ALA A 1 115 ? 26.558 -10.298 -7.842 1.00 72.81 115 ALA A CA 1
ATOM 885 C C . ALA A 1 115 ? 26.387 -9.016 -8.674 1.00 72.81 115 ALA A C 1
ATOM 887 O O . ALA A 1 115 ? 27.318 -8.565 -9.340 1.00 72.81 115 ALA A O 1
ATOM 888 N N . THR A 1 116 ? 25.218 -8.380 -8.611 1.00 73.31 116 THR A N 1
ATOM 889 C CA . THR A 1 116 ? 24.973 -7.085 -9.260 1.00 73.31 116 THR A CA 1
ATOM 890 C C . THR A 1 116 ? 25.800 -5.970 -8.612 1.00 73.31 116 THR A C 1
ATOM 892 O O . THR A 1 116 ? 26.424 -5.178 -9.319 1.00 73.31 116 THR A O 1
ATOM 895 N N . ILE A 1 117 ? 25.889 -5.944 -7.279 1.00 72.31 117 ILE A N 1
ATOM 896 C CA . ILE A 1 117 ? 26.696 -4.978 -6.518 1.00 72.31 117 ILE A CA 1
ATOM 897 C C . ILE A 1 117 ? 28.187 -5.149 -6.824 1.00 72.31 117 ILE A C 1
ATOM 899 O O . ILE A 1 117 ? 28.872 -4.153 -7.050 1.00 72.31 117 ILE A O 1
ATOM 903 N N . SER A 1 118 ? 28.690 -6.388 -6.898 1.00 71.62 118 SER A N 1
ATOM 904 C CA . SER A 1 118 ? 30.102 -6.630 -7.223 1.00 71.62 118 SER A CA 1
ATOM 905 C C . SER A 1 118 ? 30.466 -6.201 -8.645 1.00 71.62 118 SER A C 1
ATOM 907 O O . SER A 1 118 ? 31.573 -5.725 -8.873 1.00 71.62 118 SER A O 1
ATOM 909 N N . ASN A 1 119 ? 29.542 -6.337 -9.601 1.00 73.69 119 ASN A N 1
ATOM 910 C CA . ASN A 1 119 ? 29.766 -5.922 -10.990 1.00 73.69 119 ASN A CA 1
ATOM 911 C C . ASN A 1 119 ? 29.545 -4.416 -11.220 1.00 73.69 119 ASN A C 1
ATOM 913 O O . ASN A 1 119 ? 30.072 -3.867 -12.182 1.00 73.69 119 ASN A O 1
ATOM 917 N N . THR A 1 120 ? 28.809 -3.735 -10.335 1.00 75.94 120 THR A N 1
ATOM 918 C CA . THR A 1 120 ? 28.465 -2.302 -10.457 1.00 75.94 120 THR A CA 1
ATOM 919 C C . THR A 1 120 ? 29.129 -1.457 -9.363 1.00 75.94 120 THR A C 1
ATOM 921 O O . THR A 1 120 ? 28.633 -0.402 -8.966 1.00 75.94 120 THR A O 1
ATOM 924 N N . MET A 1 121 ? 30.263 -1.929 -8.847 1.00 66.81 121 MET A N 1
ATOM 925 C CA . MET A 1 121 ? 30.930 -1.374 -7.668 1.00 66.81 121 MET A CA 1
ATOM 926 C C . MET A 1 121 ? 31.371 0.088 -7.864 1.00 66.81 121 MET A C 1
ATOM 928 O O . MET A 1 121 ? 31.394 0.861 -6.908 1.00 66.81 121 MET A O 1
ATOM 932 N N . GLU A 1 122 ? 31.623 0.495 -9.109 1.00 67.31 122 GLU A N 1
ATOM 933 C CA . GLU A 1 122 ? 31.930 1.879 -9.490 1.00 67.31 122 GLU A CA 1
ATOM 934 C C . GLU A 1 122 ? 30.752 2.841 -9.238 1.00 67.31 122 GLU A C 1
ATOM 936 O O . GLU A 1 122 ? 30.959 3.947 -8.750 1.00 67.31 122 GLU A O 1
ATOM 941 N N . VAL A 1 123 ? 29.506 2.401 -9.461 1.00 70.88 123 VAL A N 1
ATOM 942 C CA . VAL A 1 123 ? 28.291 3.201 -9.198 1.00 70.88 123 VAL A CA 1
ATOM 943 C C . VAL A 1 123 ? 27.906 3.153 -7.721 1.00 70.88 123 VAL A C 1
ATOM 945 O O . VAL A 1 123 ? 27.463 4.149 -7.162 1.00 70.88 123 VAL A O 1
ATOM 948 N N . VAL A 1 124 ? 28.098 2.009 -7.057 1.00 72.88 124 VAL A N 1
ATOM 949 C CA . VAL A 1 124 ? 27.749 1.847 -5.633 1.00 72.88 124 VAL A CA 1
ATOM 950 C C . VAL A 1 124 ? 28.671 2.666 -4.720 1.00 72.88 124 VAL A C 1
ATOM 952 O O . VAL A 1 124 ? 28.248 3.092 -3.646 1.00 72.88 124 VAL A O 1
ATOM 955 N N . THR A 1 125 ? 29.908 2.922 -5.153 1.00 76.50 125 THR A N 1
ATOM 956 C CA . THR A 1 125 ? 30.897 3.720 -4.404 1.00 76.50 125 THR A CA 1
ATOM 957 C C . THR A 1 125 ? 30.802 5.219 -4.715 1.00 76.50 125 THR A C 1
ATOM 959 O O . THR A 1 125 ? 31.431 6.030 -4.033 1.00 76.50 125 THR A O 1
ATOM 962 N N . ASP A 1 126 ? 30.010 5.609 -5.718 1.00 86.38 126 ASP A N 1
ATOM 963 C CA . ASP A 1 126 ? 29.843 7.010 -6.091 1.00 86.38 126 ASP A CA 1
ATOM 964 C C . ASP A 1 126 ? 29.194 7.818 -4.942 1.00 86.38 126 ASP A C 1
ATOM 966 O O . ASP A 1 126 ? 28.119 7.453 -4.444 1.00 86.38 126 ASP A O 1
ATOM 970 N N . PRO A 1 127 ? 29.800 8.940 -4.506 1.00 84.19 127 PRO A N 1
ATOM 971 C CA . PRO A 1 127 ? 29.262 9.754 -3.419 1.00 84.19 127 PRO A CA 1
ATOM 972 C C . PRO A 1 127 ? 27.845 10.283 -3.679 1.00 84.19 127 PRO A C 1
ATOM 974 O O . PRO A 1 127 ? 27.065 10.431 -2.731 1.00 84.19 127 PRO A O 1
ATOM 977 N N . MET A 1 128 ? 27.474 10.553 -4.939 1.00 87.00 128 MET A N 1
ATOM 978 C CA . MET A 1 128 ? 26.100 10.957 -5.251 1.00 87.00 128 MET A CA 1
ATOM 979 C C . MET A 1 128 ? 25.128 9.793 -5.070 1.00 87.00 128 MET A C 1
ATOM 981 O O . MET A 1 128 ? 24.098 9.971 -4.421 1.00 87.00 128 MET A O 1
ATOM 985 N N . PHE A 1 129 ? 25.464 8.593 -5.542 1.00 85.69 129 PHE A N 1
ATOM 986 C CA . PHE A 1 129 ? 24.629 7.410 -5.325 1.00 85.69 129 PHE A CA 1
ATOM 987 C C . PHE A 1 129 ? 24.417 7.098 -3.834 1.00 85.69 129 PHE A C 1
ATOM 989 O O . PHE A 1 129 ? 23.287 6.850 -3.400 1.00 85.69 129 PHE A O 1
ATOM 996 N N . ILE A 1 130 ? 25.479 7.168 -3.025 1.00 86.88 130 ILE A N 1
ATOM 997 C CA . ILE A 1 130 ? 25.394 6.949 -1.573 1.00 86.88 130 ILE A CA 1
ATOM 998 C C . ILE A 1 130 ? 24.530 8.027 -0.913 1.00 86.88 130 ILE A C 1
ATOM 1000 O O . ILE A 1 130 ? 23.656 7.704 -0.108 1.00 86.88 130 ILE A O 1
ATOM 1004 N N . SER A 1 131 ? 24.734 9.303 -1.255 1.00 87.88 131 SER A N 1
ATOM 1005 C CA . SER A 1 131 ? 23.963 10.401 -0.658 1.00 87.88 131 SER A CA 1
ATOM 1006 C C . SER A 1 131 ? 22.473 10.332 -1.003 1.00 87.88 131 SER A C 1
ATOM 1008 O O . SER A 1 131 ? 21.642 10.488 -0.110 1.00 87.88 131 SER A O 1
ATOM 1010 N N . ILE A 1 132 ? 22.113 10.019 -2.252 1.00 88.88 132 ILE A N 1
ATOM 1011 C CA . ILE A 1 132 ? 20.712 9.852 -2.667 1.00 88.88 132 ILE A CA 1
ATOM 1012 C C . ILE A 1 132 ? 20.070 8.676 -1.924 1.00 88.88 132 ILE A C 1
ATOM 1014 O O . ILE A 1 132 ? 18.957 8.816 -1.417 1.00 88.88 132 ILE A O 1
ATOM 1018 N N . ASN A 1 133 ? 20.773 7.547 -1.788 1.00 87.12 133 ASN A N 1
ATOM 1019 C CA . ASN A 1 133 ? 20.280 6.402 -1.018 1.00 87.12 133 ASN A CA 1
ATOM 1020 C C . ASN A 1 133 ? 20.133 6.712 0.475 1.00 87.12 133 ASN A C 1
ATOM 1022 O O . ASN A 1 133 ? 19.151 6.300 1.091 1.00 87.12 133 ASN A O 1
ATOM 1026 N N . LEU A 1 134 ? 21.060 7.471 1.062 1.00 90.38 134 LEU A N 1
ATOM 1027 C CA . LEU A 1 134 ? 20.974 7.893 2.460 1.00 90.38 134 LEU A CA 1
ATOM 1028 C C . LEU A 1 134 ? 19.770 8.820 2.685 1.00 90.38 134 LEU A C 1
ATOM 1030 O O . LEU A 1 134 ? 19.012 8.653 3.644 1.00 90.38 134 LEU A O 1
ATOM 1034 N N . VAL A 1 135 ? 19.552 9.775 1.778 1.00 91.31 135 VAL A N 1
ATOM 1035 C CA . VAL A 1 135 ? 18.392 10.673 1.823 1.00 91.31 135 VAL A CA 1
ATOM 1036 C C . VAL A 1 135 ? 17.094 9.882 1.636 1.00 91.31 135 VAL A C 1
ATOM 1038 O O . VAL A 1 135 ? 16.163 10.053 2.418 1.00 91.31 135 VAL A O 1
ATOM 1041 N N . ALA A 1 136 ? 17.033 8.954 0.681 1.00 88.88 136 ALA A N 1
ATOM 1042 C CA . ALA A 1 136 ? 15.867 8.094 0.486 1.00 88.88 136 ALA A CA 1
ATOM 1043 C C . ALA A 1 136 ? 15.580 7.211 1.716 1.00 88.88 136 ALA A C 1
ATOM 1045 O O . ALA A 1 136 ? 14.437 7.136 2.170 1.00 88.88 136 ALA A O 1
ATOM 1046 N N . GLY A 1 137 ? 16.614 6.598 2.301 1.00 86.81 137 GLY A N 1
ATOM 1047 C CA . GLY A 1 137 ? 16.504 5.769 3.502 1.00 86.81 137 GLY A CA 1
ATOM 1048 C C . GLY A 1 137 ? 16.037 6.559 4.724 1.00 86.81 137 GLY A C 1
ATOM 1049 O O . GLY A 1 137 ? 15.129 6.126 5.436 1.00 86.81 137 GLY A O 1
ATOM 1050 N N . SER A 1 138 ? 16.589 7.756 4.937 1.00 87.56 138 SER A N 1
ATOM 1051 C CA . SER A 1 138 ? 16.153 8.644 6.022 1.00 87.56 138 SER A CA 1
ATOM 1052 C C . SER A 1 138 ? 14.704 9.105 5.843 1.00 87.56 138 SER A C 1
ATOM 1054 O O . SER A 1 138 ? 13.922 9.020 6.789 1.00 87.56 138 SER A O 1
ATOM 1056 N N . MET A 1 139 ? 14.297 9.497 4.631 1.00 88.25 139 MET A N 1
ATOM 1057 C CA . MET A 1 139 ? 12.900 9.829 4.323 1.00 88.25 139 MET A CA 1
ATOM 1058 C C . MET A 1 139 ? 11.961 8.642 4.568 1.00 88.25 139 MET A C 1
ATOM 1060 O O . MET A 1 139 ? 10.891 8.819 5.150 1.00 88.25 139 MET A O 1
ATOM 1064 N N . GLY A 1 140 ? 12.370 7.427 4.188 1.00 84.50 140 GLY A N 1
ATOM 1065 C CA . GLY A 1 140 ? 11.624 6.197 4.463 1.00 84.50 140 GLY A CA 1
ATOM 1066 C C . GLY A 1 140 ? 11.449 5.937 5.962 1.00 84.50 140 GLY A C 1
ATOM 1067 O O . GLY A 1 140 ? 10.345 5.629 6.416 1.00 84.50 140 GLY A O 1
ATOM 1068 N N . PHE A 1 141 ? 12.508 6.140 6.748 1.00 82.25 141 PHE A N 1
ATOM 1069 C CA . PHE A 1 141 ? 12.457 6.040 8.206 1.00 82.25 141 PHE A CA 1
ATOM 1070 C C . PHE A 1 141 ? 11.498 7.069 8.822 1.00 82.25 141 PHE A C 1
ATOM 1072 O O . PHE A 1 141 ? 10.631 6.703 9.620 1.00 82.25 141 PHE A O 1
ATOM 1079 N N . PHE A 1 142 ? 11.594 8.340 8.416 1.00 83.50 142 PHE A N 1
ATOM 1080 C CA . PHE A 1 142 ? 10.693 9.394 8.889 1.00 83.50 142 PHE A CA 1
ATOM 1081 C C . PHE A 1 142 ? 9.238 9.135 8.493 1.00 83.50 142 PHE A C 1
ATOM 1083 O O . PHE A 1 142 ? 8.348 9.355 9.311 1.00 83.50 142 PHE A O 1
ATOM 1090 N N . LEU A 1 143 ? 8.982 8.621 7.287 1.00 84.12 143 LEU A N 1
ATOM 1091 C CA . LEU A 1 143 ? 7.644 8.212 6.855 1.00 84.12 143 LEU A CA 1
ATOM 1092 C C . LEU A 1 143 ? 7.077 7.095 7.731 1.00 84.12 143 LEU A C 1
ATOM 1094 O O . LEU A 1 143 ? 5.920 7.178 8.142 1.00 84.12 143 LEU A O 1
ATOM 1098 N N . ASN A 1 144 ? 7.875 6.070 8.044 1.00 81.19 144 ASN A N 1
ATOM 1099 C CA . ASN A 1 144 ? 7.444 4.970 8.908 1.00 81.19 144 ASN A CA 1
ATOM 1100 C C . ASN A 1 144 ? 7.117 5.486 10.322 1.00 81.19 144 ASN A C 1
ATOM 1102 O O . ASN A 1 144 ? 6.038 5.214 10.854 1.00 81.19 144 ASN A O 1
ATOM 1106 N N . LEU A 1 145 ? 7.988 6.333 10.882 1.00 80.06 145 LEU A N 1
ATOM 1107 C CA . LEU A 1 145 ? 7.777 6.957 12.187 1.00 80.06 145 LEU A CA 1
ATOM 1108 C C . LEU A 1 145 ? 6.528 7.845 12.198 1.00 80.06 145 LEU A C 1
ATOM 1110 O O . LEU A 1 145 ? 5.677 7.677 13.066 1.00 8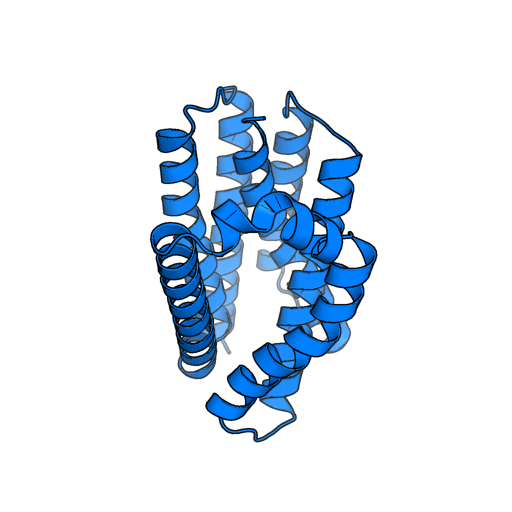0.06 145 LEU A O 1
ATOM 1114 N N . ALA A 1 146 ? 6.374 8.744 11.224 1.00 80.25 146 ALA A N 1
ATOM 1115 C CA . ALA A 1 146 ? 5.215 9.628 11.113 1.00 80.25 146 ALA A CA 1
ATOM 1116 C C . ALA A 1 146 ? 3.912 8.843 10.906 1.00 80.25 146 ALA A C 1
ATOM 1118 O O . ALA A 1 146 ? 2.894 9.174 11.510 1.00 80.25 146 ALA A O 1
ATOM 1119 N N . SER A 1 147 ? 3.944 7.777 10.103 1.00 76.44 147 SER A N 1
ATOM 1120 C CA . SER A 1 147 ? 2.802 6.895 9.864 1.00 76.44 147 SER A CA 1
ATOM 1121 C C . SER A 1 147 ? 2.356 6.199 11.147 1.00 76.44 147 SER A C 1
ATOM 1123 O O . SER A 1 147 ? 1.181 6.256 11.503 1.00 76.44 147 SER A O 1
ATOM 1125 N N . LEU A 1 148 ? 3.289 5.591 11.881 1.00 70.56 148 LEU A N 1
ATOM 1126 C CA . LEU A 1 148 ? 2.993 4.944 13.158 1.00 70.56 148 LEU A CA 1
ATOM 1127 C C . LEU A 1 148 ? 2.548 5.952 14.217 1.00 70.56 148 LEU A C 1
ATOM 1129 O O . LEU A 1 148 ? 1.614 5.685 14.973 1.00 70.56 148 LEU A O 1
ATOM 1133 N N . TRP A 1 149 ? 3.148 7.141 14.237 1.00 71.50 149 TRP A N 1
ATOM 1134 C CA . TRP A 1 149 ? 2.740 8.200 15.150 1.00 71.50 149 TRP A CA 1
ATOM 1135 C C . TRP A 1 149 ? 1.326 8.701 14.832 1.00 71.50 149 TRP A C 1
ATOM 1137 O O . TRP A 1 149 ? 0.522 8.842 15.751 1.00 71.50 149 TRP A O 1
ATOM 1147 N N . CYS A 1 150 ? 0.975 8.844 13.550 1.00 69.44 150 CYS A N 1
ATOM 1148 C CA . CYS A 1 150 ? -0.372 9.190 13.093 1.00 69.44 150 CYS A CA 1
ATOM 1149 C C . CYS A 1 150 ? -1.397 8.104 13.456 1.00 69.44 150 CYS A C 1
ATOM 1151 O O . CYS A 1 150 ? -2.404 8.421 14.079 1.00 69.44 150 CYS A O 1
ATOM 1153 N N . VAL A 1 151 ? -1.112 6.824 13.191 1.00 66.12 151 VAL A N 1
ATOM 1154 C CA . VAL A 1 151 ? -1.972 5.696 13.615 1.00 66.12 151 VAL A CA 1
ATOM 1155 C C . VAL A 1 151 ? -2.150 5.657 15.135 1.00 66.12 151 VAL A C 1
ATOM 1157 O O . VAL A 1 151 ? -3.198 5.262 15.631 1.00 66.12 151 VAL A O 1
ATOM 1160 N N . SER A 1 152 ? -1.134 6.070 15.891 1.00 64.25 152 SER A N 1
ATOM 1161 C CA . SER A 1 152 ? -1.164 6.023 17.354 1.00 64.25 152 SER A CA 1
ATOM 1162 C C . SER A 1 152 ? -1.829 7.229 18.025 1.00 64.25 152 SER A C 1
ATOM 1164 O O . SER A 1 152 ? -2.192 7.147 19.196 1.00 64.25 152 SER A O 1
ATOM 1166 N N . SER A 1 153 ? -1.893 8.368 17.335 1.00 62.19 153 SER A N 1
ATOM 1167 C CA . SER A 1 153 ? -2.465 9.625 17.840 1.00 62.19 153 SER A CA 1
ATOM 1168 C C . SER A 1 153 ? -3.832 9.909 17.225 1.00 62.19 153 SER A C 1
ATOM 1170 O O . SER A 1 153 ? -4.545 10.803 17.668 1.00 62.19 153 SER A O 1
ATOM 1172 N N . THR A 1 154 ? -4.199 9.178 16.176 1.00 64.69 154 THR A N 1
ATOM 1173 C CA . THR A 1 154 ? -5.454 9.331 15.453 1.00 64.69 154 THR A CA 1
ATOM 1174 C C . THR A 1 154 ? -6.173 7.988 15.380 1.00 64.69 154 THR A C 1
ATOM 1176 O O . THR A 1 154 ? -5.541 6.940 15.344 1.00 64.69 154 THR A O 1
ATOM 1179 N N . SER A 1 155 ? -7.507 7.998 15.341 1.00 61.06 155 SER A N 1
ATOM 1180 C CA . SER A 1 155 ? -8.279 6.780 15.081 1.00 61.06 155 SER A CA 1
ATOM 1181 C C . SER A 1 155 ? -7.833 6.117 13.769 1.00 61.06 155 SER A C 1
ATOM 1183 O O . SER A 1 155 ? -7.583 6.804 12.771 1.00 61.06 155 SER A O 1
ATOM 1185 N N . ALA A 1 156 ? -7.826 4.780 13.740 1.00 56.97 156 ALA A N 1
ATOM 1186 C CA . ALA A 1 156 ? -7.580 3.980 12.537 1.00 56.97 156 ALA A CA 1
ATOM 1187 C C . ALA A 1 156 ? -8.458 4.416 11.345 1.00 56.97 156 ALA A C 1
ATOM 1189 O O . ALA A 1 156 ? -8.035 4.334 10.192 1.00 56.97 156 ALA A O 1
ATOM 1190 N N . THR A 1 157 ? -9.660 4.938 11.615 1.00 61.22 157 THR A N 1
ATOM 1191 C CA . THR A 1 157 ? -10.573 5.460 10.589 1.00 61.22 157 THR A CA 1
ATOM 1192 C C . THR A 1 157 ? -10.084 6.759 9.953 1.00 61.22 157 THR A C 1
ATOM 1194 O O . THR A 1 157 ? -10.153 6.905 8.734 1.00 61.22 157 THR A O 1
ATOM 1197 N N . THR A 1 158 ? -9.524 7.684 10.731 1.00 67.69 158 THR A N 1
ATOM 1198 C CA . THR A 1 158 ? -8.967 8.932 10.194 1.00 67.69 158 THR A CA 1
ATOM 1199 C C . THR A 1 158 ? -7.686 8.672 9.411 1.00 67.69 158 THR A C 1
ATOM 1201 O O . THR A 1 158 ? -7.493 9.269 8.356 1.00 67.69 158 THR A O 1
ATOM 1204 N N . TYR A 1 159 ? -6.835 7.748 9.873 1.00 68.81 159 TYR A N 1
ATOM 1205 C CA . TYR A 1 159 ? -5.638 7.350 9.129 1.00 68.81 159 TYR A CA 1
ATOM 1206 C C . TYR A 1 159 ? -6.002 6.757 7.755 1.00 68.81 159 TYR A C 1
ATOM 1208 O O . TYR A 1 159 ? -5.425 7.143 6.738 1.00 68.81 159 TYR A O 1
ATOM 1216 N N . ALA A 1 160 ? -7.027 5.898 7.694 1.00 65.19 160 ALA A N 1
ATOM 1217 C CA . ALA A 1 160 ? -7.547 5.367 6.432 1.00 65.19 160 ALA A CA 1
ATOM 1218 C C . ALA A 1 160 ? -8.124 6.462 5.509 1.00 65.19 160 ALA A C 1
ATOM 1220 O O . ALA A 1 160 ? -7.961 6.392 4.286 1.00 65.19 160 ALA A O 1
ATOM 1221 N N . LEU A 1 161 ? -8.756 7.496 6.077 1.00 67.31 161 LEU A N 1
ATOM 1222 C CA . LEU A 1 161 ? -9.292 8.632 5.325 1.00 67.31 161 LEU A CA 1
ATOM 1223 C C . LEU A 1 161 ? -8.179 9.521 4.759 1.00 67.31 161 LEU A C 1
ATOM 1225 O O . LEU A 1 161 ? -8.205 9.828 3.570 1.00 67.31 161 LEU A O 1
ATOM 1229 N N . VAL A 1 162 ? -7.163 9.863 5.559 1.00 71.81 162 VAL A N 1
ATOM 1230 C CA . VAL A 1 162 ? -5.975 10.603 5.094 1.00 71.81 162 VAL A CA 1
ATOM 1231 C C . VAL A 1 162 ? -5.243 9.814 4.010 1.00 71.81 162 VAL A C 1
ATOM 1233 O O . VAL A 1 162 ? -4.872 10.377 2.983 1.00 71.81 162 VAL A O 1
ATOM 1236 N N . GLY A 1 163 ? -5.107 8.496 4.181 1.00 71.06 163 GLY A N 1
ATOM 1237 C CA . GLY A 1 163 ? -4.553 7.613 3.158 1.00 71.06 163 GLY A CA 1
ATOM 1238 C C . GLY A 1 163 ? -5.351 7.643 1.852 1.00 71.06 163 GLY A C 1
ATOM 1239 O O . GLY A 1 163 ? -4.761 7.669 0.776 1.00 71.06 163 GLY A O 1
ATOM 1240 N N . SER A 1 164 ? -6.682 7.698 1.926 1.00 70.38 164 SER A N 1
ATOM 1241 C CA . SER A 1 164 ? -7.548 7.782 0.743 1.00 70.38 164 SER A CA 1
ATOM 1242 C C . SER A 1 164 ? -7.503 9.158 0.074 1.00 70.38 164 SER A C 1
ATOM 1244 O O . SER A 1 164 ? -7.489 9.231 -1.152 1.00 70.38 164 SER A O 1
ATOM 1246 N N . VAL A 1 165 ? -7.392 10.241 0.849 1.00 74.88 165 VAL A N 1
ATOM 1247 C CA . VAL A 1 165 ? -7.207 11.602 0.320 1.00 74.88 165 VAL A CA 1
ATOM 1248 C C . VAL A 1 165 ? -5.842 11.747 -0.348 1.00 74.88 165 VAL A C 1
ATOM 1250 O O . VAL A 1 165 ? -5.784 12.258 -1.460 1.00 74.88 165 VAL A O 1
ATOM 1253 N N . ASN A 1 166 ? -4.766 11.226 0.255 1.00 80.81 166 ASN A N 1
ATOM 1254 C CA . ASN A 1 166 ? -3.409 11.256 -0.310 1.00 80.81 166 ASN A CA 1
ATOM 1255 C C . ASN A 1 166 ? -3.296 10.535 -1.662 1.00 80.81 166 ASN A C 1
ATOM 1257 O O . ASN A 1 166 ? -2.422 10.868 -2.461 1.00 80.81 166 ASN A O 1
ATOM 1261 N N . LYS A 1 167 ? -4.193 9.590 -1.971 1.00 73.12 167 LYS A N 1
ATOM 1262 C CA . LYS A 1 167 ? -4.234 8.939 -3.290 1.00 73.12 167 LYS A CA 1
ATOM 1263 C C . LYS A 1 167 ? -4.622 9.908 -4.415 1.00 73.12 167 LYS A C 1
ATOM 1265 O O . LYS A 1 167 ? -4.186 9.702 -5.541 1.00 73.12 167 LYS A O 1
ATOM 1270 N N . ILE A 1 168 ? -5.392 10.964 -4.134 1.00 74.56 168 ILE A N 1
ATOM 1271 C CA . ILE A 1 168 ? -5.837 11.949 -5.135 1.00 74.56 168 ILE A CA 1
ATOM 1272 C C . ILE A 1 168 ? -4.673 12.783 -5.691 1.00 74.56 168 ILE A C 1
ATOM 1274 O O . ILE A 1 168 ? -4.449 12.722 -6.901 1.00 74.56 168 ILE A O 1
ATOM 1278 N N . PRO A 1 169 ? -3.891 13.518 -4.873 1.00 76.19 169 PRO A N 1
ATOM 1279 C CA . PRO A 1 169 ? -2.770 14.296 -5.382 1.00 76.19 169 PRO A CA 1
ATOM 1280 C C . PRO A 1 169 ? -1.697 13.393 -5.990 1.00 76.19 169 PRO A C 1
ATOM 1282 O O . PRO A 1 169 ? -1.150 13.743 -7.028 1.00 76.19 169 PRO A O 1
ATOM 1285 N N . VAL A 1 170 ? -1.446 12.207 -5.422 1.00 78.81 170 VAL A N 1
ATOM 1286 C CA . VAL A 1 170 ? -0.500 11.238 -6.004 1.00 78.81 170 VAL A CA 1
ATOM 1287 C C . VAL A 1 170 ? -0.960 10.778 -7.388 1.00 78.81 170 VAL A C 1
ATOM 1289 O O . VAL A 1 170 ? -0.151 10.728 -8.310 1.00 78.81 170 VAL A O 1
ATOM 1292 N N . SER A 1 171 ? -2.252 10.490 -7.566 1.00 72.44 171 SER A N 1
ATOM 1293 C CA . SER A 1 171 ? -2.796 10.104 -8.870 1.00 72.44 171 SER A CA 1
ATOM 1294 C C . SER A 1 171 ? -2.737 11.255 -9.878 1.00 72.44 171 SER A C 1
ATOM 1296 O O . SER A 1 171 ? -2.367 11.030 -11.027 1.00 72.44 171 SER A O 1
ATOM 1298 N N . LEU A 1 172 ? -3.062 12.485 -9.467 1.00 74.88 172 LEU A N 1
ATOM 1299 C CA . LEU A 1 172 ? -2.989 13.669 -10.333 1.00 74.88 172 LEU A CA 1
ATOM 1300 C C . LEU A 1 172 ? -1.548 13.971 -10.760 1.00 74.88 172 LEU A C 1
ATOM 1302 O O . LEU A 1 172 ? -1.285 14.176 -11.945 1.00 74.88 172 LEU A O 1
ATOM 1306 N N . LEU A 1 173 ? -0.610 13.935 -9.811 1.00 78.56 173 LEU A N 1
ATOM 1307 C CA . LEU A 1 173 ? 0.816 14.102 -10.082 1.00 78.56 173 LEU A CA 1
ATOM 1308 C C . LEU A 1 173 ? 1.345 12.989 -10.985 1.00 78.56 173 LEU A C 1
ATOM 1310 O O . LEU A 1 173 ? 2.126 13.277 -11.882 1.00 78.56 173 LEU A O 1
ATOM 1314 N N . GLY A 1 174 ? 0.896 11.744 -10.802 1.00 73.06 174 GLY A N 1
ATOM 1315 C CA . GLY A 1 174 ? 1.274 10.621 -11.659 1.00 73.06 174 GLY A CA 1
ATOM 1316 C C . GLY A 1 174 ? 0.842 10.818 -13.113 1.00 73.06 174 GLY A C 1
ATOM 1317 O O . GLY A 1 174 ? 1.644 10.631 -14.025 1.00 73.06 174 GLY A O 1
ATOM 1318 N N . VAL A 1 175 ? -0.395 11.264 -13.349 1.00 71.62 175 VAL A N 1
ATOM 1319 C CA . VAL A 1 175 ? -0.873 11.576 -14.708 1.00 71.62 175 VAL A CA 1
ATOM 1320 C C . VAL A 1 175 ? -0.073 12.729 -15.319 1.00 71.62 175 VAL A C 1
ATOM 1322 O O . VAL A 1 175 ? 0.331 12.642 -16.479 1.00 71.62 175 VAL A O 1
ATOM 1325 N N . TRP A 1 176 ? 0.197 13.776 -14.535 1.00 76.31 176 TRP A N 1
ATOM 1326 C CA . TRP A 1 176 ? 0.920 14.959 -14.998 1.00 76.31 176 TRP A CA 1
ATOM 1327 C C . TRP A 1 176 ? 2.402 14.682 -15.309 1.00 76.31 176 TRP A C 1
ATOM 1329 O O . TRP A 1 176 ? 2.887 15.095 -16.360 1.00 76.31 176 TRP A O 1
ATOM 1339 N N . LEU A 1 177 ? 3.110 13.943 -14.446 1.00 77.00 177 LEU A N 1
ATOM 1340 C CA . LEU A 1 177 ? 4.532 13.611 -14.614 1.00 77.00 177 LEU A CA 1
ATOM 1341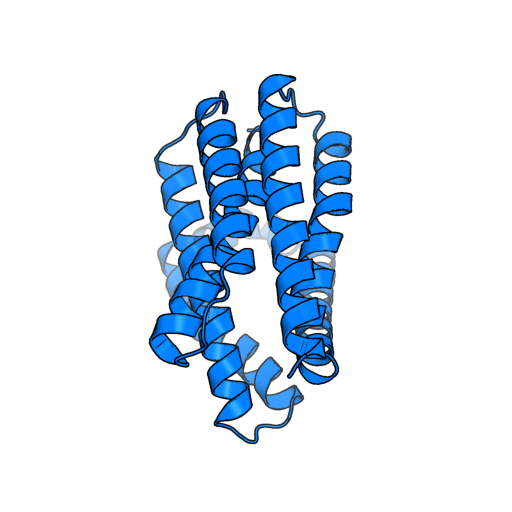 C C . LEU A 1 177 ? 4.778 12.593 -15.727 1.00 77.00 177 LEU A C 1
ATOM 1343 O O . LEU A 1 177 ? 5.712 12.754 -16.507 1.00 77.00 177 LEU A O 1
ATOM 1347 N N . PHE A 1 178 ? 3.967 11.536 -15.798 1.00 69.38 178 PHE A N 1
ATOM 1348 C CA . PHE A 1 178 ? 4.229 10.415 -16.703 1.00 69.38 178 PHE A CA 1
ATOM 1349 C C . PHE A 1 178 ? 3.533 10.543 -18.064 1.00 69.38 178 PHE A C 1
ATOM 1351 O O . PHE A 1 178 ? 3.716 9.655 -18.899 1.00 69.38 178 PHE A O 1
ATOM 1358 N N . GLN A 1 179 ? 2.748 11.614 -18.285 1.00 64.50 179 GLN A N 1
ATOM 1359 C CA . GLN A 1 179 ? 2.029 11.913 -19.541 1.00 64.50 179 GLN A CA 1
ATOM 1360 C C . GLN A 1 179 ? 1.367 10.658 -20.133 1.00 64.50 179 GLN A C 1
ATOM 1362 O O . GLN A 1 179 ? 1.475 10.346 -21.319 1.00 64.50 179 GLN A O 1
ATOM 1367 N N . THR A 1 180 ? 0.751 9.866 -19.255 1.00 62.38 180 THR A N 1
ATOM 1368 C CA . THR A 1 180 ? 0.245 8.541 -19.618 1.00 62.38 180 THR A CA 1
ATOM 1369 C C . THR A 1 180 ? -0.979 8.685 -20.513 1.00 62.38 180 THR A C 1
ATOM 1371 O O . THR A 1 180 ? -1.882 9.472 -20.229 1.00 62.38 180 THR A O 1
ATOM 1374 N N . VAL A 1 181 ? -1.011 7.924 -21.609 1.00 58.19 181 VAL A N 1
ATOM 1375 C CA . VAL A 1 181 ? -2.146 7.912 -22.538 1.00 58.19 181 VAL A CA 1
ATOM 1376 C C . VAL A 1 181 ? -3.274 7.110 -21.893 1.00 58.19 181 VAL A C 1
ATOM 1378 O O . VAL A 1 181 ? -3.415 5.910 -22.113 1.00 58.19 181 VAL A O 1
ATOM 1381 N N . ILE A 1 182 ? -4.044 7.763 -21.026 1.00 63.06 182 ILE A N 1
ATOM 1382 C CA . ILE A 1 182 ? -5.238 7.177 -20.421 1.00 63.06 182 ILE A CA 1
ATOM 1383 C C . ILE A 1 182 ? -6.396 7.405 -21.390 1.00 63.06 182 ILE A C 1
ATOM 1385 O O . ILE A 1 182 ? -6.708 8.539 -21.755 1.00 63.06 182 ILE A O 1
ATOM 1389 N N . THR A 1 183 ? -7.049 6.326 -21.819 1.00 71.38 183 THR A N 1
ATOM 1390 C CA . THR A 1 183 ? -8.295 6.428 -22.583 1.00 71.38 183 THR A CA 1
ATOM 1391 C C . THR A 1 183 ? -9.364 7.109 -21.723 1.00 71.3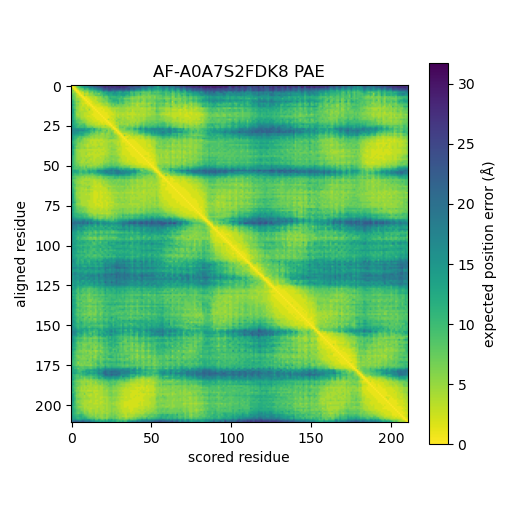8 183 THR A C 1
ATOM 1393 O O . THR A 1 183 ? -9.447 6.874 -20.518 1.00 71.38 183 THR A O 1
ATOM 1396 N N . ALA A 1 184 ? -10.223 7.940 -22.322 1.00 73.44 184 ALA A N 1
ATOM 1397 C CA . ALA A 1 184 ? -11.275 8.646 -21.576 1.00 73.44 184 ALA A CA 1
ATOM 1398 C C . ALA A 1 184 ? -12.172 7.688 -20.758 1.00 73.44 184 ALA A C 1
ATOM 1400 O O . ALA A 1 184 ? -12.617 8.025 -19.662 1.00 73.44 184 ALA A O 1
ATOM 1401 N N . GLN A 1 185 ? -12.371 6.462 -21.257 1.00 74.56 185 GLN A N 1
ATOM 1402 C CA . GLN A 1 185 ? -13.070 5.393 -20.541 1.00 74.56 185 GLN A CA 1
ATOM 1403 C C . GLN A 1 185 ? -12.278 4.894 -19.322 1.00 74.56 185 GLN A C 1
ATOM 1405 O O . GLN A 1 185 ? -12.830 4.866 -18.223 1.00 74.56 185 GLN A O 1
ATOM 1410 N N . GLY A 1 186 ? -10.982 4.592 -19.465 1.00 75.25 186 GLY A N 1
ATOM 1411 C CA . GLY A 1 186 ? -10.130 4.177 -18.344 1.00 75.25 186 GLY A CA 1
ATOM 1412 C C . GLY A 1 186 ? -10.072 5.220 -17.222 1.00 75.25 186 GLY A C 1
ATOM 1413 O O . GLY A 1 186 ? -10.180 4.875 -16.046 1.00 75.25 186 GLY A O 1
ATOM 1414 N N . ALA A 1 187 ? -10.017 6.509 -17.574 1.00 76.50 187 ALA A N 1
ATOM 1415 C CA . ALA A 1 187 ? -10.069 7.605 -16.605 1.00 76.50 187 ALA A CA 1
ATOM 1416 C C . ALA A 1 187 ? -11.372 7.598 -15.786 1.00 76.50 187 ALA A C 1
ATOM 1418 O O . ALA A 1 187 ? -11.339 7.764 -14.566 1.00 76.50 187 ALA A O 1
ATOM 1419 N N . SER A 1 188 ? -12.515 7.350 -16.435 1.00 80.88 188 SER A N 1
ATOM 1420 C CA . SER A 1 188 ? -13.815 7.308 -15.755 1.00 80.88 188 SER A CA 1
ATOM 1421 C C . SER A 1 188 ? -13.911 6.171 -14.727 1.00 80.88 188 SER A C 1
ATOM 1423 O O . SER A 1 188 ? -14.419 6.383 -13.625 1.00 80.88 188 SER A O 1
ATOM 1425 N N . TYR A 1 189 ? -13.342 4.997 -15.024 1.00 82.81 189 TYR A N 1
ATOM 1426 C CA . TYR A 1 189 ? -13.335 3.853 -14.106 1.00 82.81 189 TYR A CA 1
ATOM 1427 C C . TYR A 1 189 ? -12.407 4.057 -12.904 1.00 82.81 189 TYR A C 1
ATOM 1429 O O . TYR A 1 189 ? -12.745 3.662 -11.785 1.00 82.81 189 TYR A O 1
ATOM 1437 N N . ILE A 1 190 ? -11.275 4.739 -13.100 1.00 78.75 190 ILE A N 1
ATOM 1438 C CA . ILE A 1 190 ? -10.375 5.123 -12.003 1.00 78.75 190 ILE A CA 1
ATOM 1439 C C . ILE A 1 190 ? -11.084 6.099 -11.062 1.00 78.75 190 ILE A C 1
ATOM 1441 O O . ILE A 1 190 ? -11.089 5.879 -9.851 1.00 78.75 190 ILE A O 1
ATOM 1445 N N . ILE A 1 191 ? -11.736 7.133 -11.607 1.00 81.94 191 ILE A N 1
ATOM 1446 C CA . ILE A 1 191 ? -12.505 8.102 -10.812 1.00 81.94 191 ILE A CA 1
ATOM 1447 C C . ILE A 1 191 ? -13.616 7.387 -10.039 1.00 81.94 191 ILE A C 1
ATOM 1449 O O . ILE A 1 191 ? -13.761 7.613 -8.840 1.00 81.94 191 ILE A O 1
ATOM 1453 N N . LEU A 1 192 ? -14.339 6.465 -10.681 1.00 85.44 192 LEU A N 1
ATOM 1454 C CA . LEU A 1 192 ? -15.372 5.662 -10.025 1.00 85.44 192 LEU A CA 1
ATOM 1455 C C . LEU A 1 192 ? -14.810 4.854 -8.840 1.00 85.44 192 LEU A C 1
ATOM 1457 O O . LEU A 1 192 ? -15.371 4.892 -7.744 1.00 85.44 192 LEU A O 1
ATOM 1461 N N . SER A 1 193 ? -13.676 4.169 -9.027 1.00 83.38 193 SER A N 1
ATOM 1462 C CA . SER A 1 193 ? -13.005 3.415 -7.957 1.00 83.38 193 SER A CA 1
ATOM 1463 C C . SER A 1 193 ? -12.543 4.329 -6.812 1.00 83.38 193 SER A C 1
ATOM 1465 O O . SER A 1 193 ? -12.697 3.988 -5.636 1.00 83.38 193 SER A O 1
ATOM 1467 N N . MET A 1 194 ? -12.022 5.518 -7.133 1.00 80.69 194 MET A N 1
ATOM 1468 C CA . MET A 1 194 ? -11.610 6.516 -6.141 1.00 80.69 194 MET A CA 1
ATOM 1469 C C . MET A 1 194 ? -12.799 7.072 -5.351 1.00 80.69 194 MET A C 1
ATOM 1471 O O . MET A 1 194 ? -12.712 7.176 -4.127 1.00 80.69 194 MET A O 1
ATOM 1475 N N . CYS A 1 195 ? -13.924 7.361 -6.012 1.00 84.44 195 CYS A N 1
ATOM 1476 C CA . CYS A 1 195 ? -15.168 7.746 -5.349 1.00 84.44 195 CYS A CA 1
ATOM 1477 C C . CYS A 1 195 ? -15.636 6.655 -4.378 1.00 84.44 195 CYS A C 1
ATOM 1479 O O . CYS A 1 195 ? -15.963 6.966 -3.236 1.00 84.44 195 CYS A O 1
ATOM 1481 N N . GLY A 1 196 ? -15.585 5.380 -4.778 1.00 83.75 196 GLY A N 1
ATOM 1482 C CA . GLY A 1 196 ? -15.885 4.255 -3.887 1.00 83.75 196 GLY A CA 1
ATOM 1483 C C . GLY A 1 196 ? -14.984 4.218 -2.645 1.00 83.75 196 GLY A C 1
ATOM 1484 O O . GLY A 1 196 ? -15.478 4.067 -1.530 1.00 83.75 196 GLY A O 1
ATOM 1485 N N . GLY A 1 197 ? -13.675 4.445 -2.810 1.00 80.31 197 GLY A N 1
ATOM 1486 C CA . GLY A 1 197 ? -12.726 4.530 -1.691 1.00 80.31 197 GLY A CA 1
ATOM 1487 C C . GLY A 1 197 ? -12.987 5.710 -0.743 1.00 80.31 197 GLY A C 1
ATOM 1488 O O . GLY A 1 197 ? -12.800 5.592 0.474 1.00 80.31 197 GLY A O 1
ATOM 1489 N N . PHE A 1 198 ? -13.465 6.836 -1.279 1.00 81.56 198 PHE A N 1
ATOM 1490 C CA . PHE A 1 198 ? -13.866 7.995 -0.484 1.00 81.56 198 PHE A CA 1
ATOM 1491 C C . PHE A 1 198 ? -15.155 7.729 0.300 1.00 81.56 198 PHE A C 1
ATOM 1493 O O . PHE A 1 198 ? -15.186 7.973 1.506 1.00 81.56 198 PHE A O 1
ATOM 1500 N N . ILE A 1 199 ? -16.182 7.165 -0.349 1.00 84.81 199 ILE A N 1
ATOM 1501 C CA . ILE A 1 199 ? -17.440 6.771 0.306 1.00 84.81 199 ILE A CA 1
ATOM 1502 C C . ILE A 1 199 ? -17.147 5.762 1.421 1.00 84.81 199 ILE A C 1
ATOM 1504 O O . ILE A 1 199 ? -17.618 5.948 2.539 1.00 84.81 199 ILE A O 1
ATOM 1508 N N . TYR A 1 200 ? -16.290 4.767 1.167 1.00 81.31 200 TYR A N 1
ATOM 1509 C CA . TYR A 1 200 ? -15.838 3.818 2.186 1.00 81.31 200 TYR A CA 1
ATOM 1510 C C . TYR A 1 200 ? -15.234 4.529 3.406 1.00 81.31 200 TYR A C 1
ATOM 1512 O O . TYR A 1 200 ? -15.634 4.275 4.544 1.00 81.31 200 TYR A O 1
ATOM 1520 N N . SER A 1 201 ? -14.294 5.450 3.170 1.00 77.62 201 SER A N 1
ATOM 1521 C CA . SER A 1 201 ? -13.636 6.204 4.243 1.00 77.62 201 SER A CA 1
ATOM 1522 C C . SER A 1 201 ? -14.630 7.061 5.029 1.00 77.62 201 SER A C 1
ATOM 1524 O O . SER A 1 201 ? -14.550 7.137 6.255 1.00 77.62 201 SER A O 1
ATOM 1526 N N . TYR A 1 202 ? -15.592 7.673 4.337 1.00 82.50 202 TYR A N 1
ATOM 1527 C CA . TYR A 1 202 ? -16.644 8.483 4.942 1.00 82.50 202 TYR A CA 1
ATOM 1528 C C . TYR A 1 202 ? -17.603 7.648 5.800 1.00 82.50 202 TYR A C 1
ATOM 1530 O O . TYR A 1 202 ? -17.861 8.003 6.949 1.00 82.50 202 TYR A O 1
ATOM 1538 N N . VAL A 1 203 ? -18.077 6.505 5.293 1.00 83.00 203 VAL A N 1
ATOM 1539 C CA . VAL A 1 203 ? -18.945 5.581 6.043 1.00 83.00 203 VAL A CA 1
ATOM 1540 C C . VAL A 1 203 ? -18.234 5.085 7.301 1.00 83.00 203 VAL A C 1
ATOM 1542 O O . VAL A 1 203 ? -18.807 5.119 8.388 1.00 83.00 203 VAL A O 1
ATOM 1545 N N . LYS A 1 204 ? -16.955 4.705 7.192 1.00 75.69 204 LYS A N 1
ATOM 1546 C CA . LYS A 1 204 ? -16.155 4.298 8.356 1.00 75.69 204 LYS A CA 1
ATOM 1547 C C . LYS A 1 204 ? -15.965 5.421 9.373 1.00 75.69 204 LYS A C 1
ATOM 1549 O O . LYS A 1 204 ? -15.966 5.157 10.575 1.00 75.69 204 LYS A O 1
ATOM 1554 N N . LEU A 1 205 ? -15.812 6.665 8.921 1.00 79.44 205 LEU A N 1
ATOM 1555 C CA . LEU A 1 205 ? -15.752 7.824 9.810 1.00 79.44 205 LEU A CA 1
ATOM 1556 C C . LEU A 1 205 ? -17.078 8.025 10.556 1.00 79.44 205 LEU A C 1
ATOM 1558 O O . LEU A 1 205 ? -17.071 8.302 11.754 1.00 79.44 205 LEU A O 1
ATOM 1562 N N . GLN A 1 206 ? -18.204 7.867 9.862 1.00 81.88 206 GLN A N 1
ATOM 1563 C CA . GLN A 1 206 ? -19.529 7.988 10.458 1.00 81.88 206 GLN A CA 1
ATOM 1564 C C . GLN A 1 206 ? -19.776 6.893 11.505 1.00 81.88 206 GLN A C 1
ATOM 1566 O O . GLN A 1 206 ? -20.184 7.209 12.617 1.00 81.88 206 GLN A O 1
ATOM 1571 N N . GLU A 1 207 ? -19.437 5.636 11.204 1.00 78.50 207 GLU A N 1
ATOM 1572 C CA . GLU A 1 207 ? -19.510 4.524 12.166 1.00 78.50 207 GLU A CA 1
ATOM 1573 C C . GLU A 1 207 ? -18.691 4.785 13.433 1.00 78.50 207 GLU A C 1
ATOM 1575 O O . GLU A 1 207 ? -19.147 4.485 14.534 1.00 78.50 207 GLU A O 1
ATOM 1580 N N . ALA A 1 208 ? -17.492 5.356 13.287 1.00 72.44 208 ALA A N 1
ATOM 1581 C CA . ALA A 1 208 ? -16.635 5.698 14.419 1.00 72.44 208 ALA A CA 1
ATOM 1582 C C . ALA A 1 208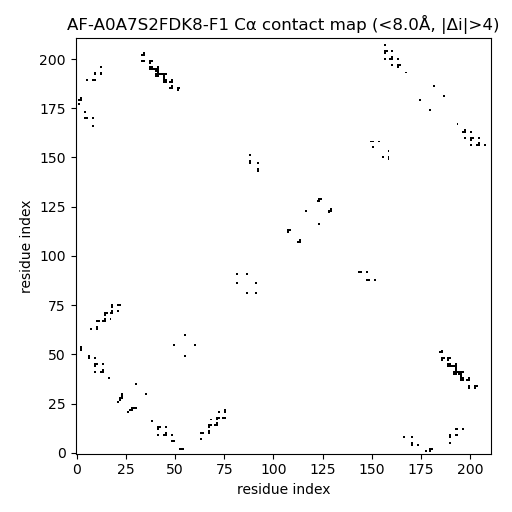 ? -17.157 6.880 15.249 1.00 72.44 208 ALA A C 1
ATOM 1584 O O . ALA A 1 208 ? -16.758 7.015 16.396 1.00 72.44 208 ALA A O 1
ATOM 1585 N N . ARG A 1 209 ? -18.010 7.744 14.683 1.00 74.75 209 ARG A N 1
ATOM 1586 C CA . ARG A 1 209 ? -18.669 8.837 15.416 1.00 74.75 209 ARG A CA 1
ATOM 1587 C C . ARG A 1 209 ? -19.910 8.358 16.173 1.00 74.75 209 ARG A C 1
ATOM 1589 O O . ARG A 1 209 ? -20.288 8.976 17.160 1.00 74.75 209 ARG A O 1
ATOM 1596 N N . THR A 1 210 ? -20.590 7.334 15.660 1.00 72.31 210 THR A N 1
ATOM 1597 C CA . THR A 1 210 ? -21.837 6.812 16.242 1.00 72.31 210 THR A CA 1
ATOM 1598 C C . THR A 1 210 ? -21.597 5.777 17.350 1.00 72.31 210 THR A C 1
ATOM 1600 O O . THR A 1 210 ? -22.511 5.522 18.129 1.00 72.31 210 THR A O 1
ATOM 1603 N N . ARG A 1 211 ? -20.398 5.189 17.425 1.00 55.41 211 ARG A N 1
ATOM 1604 C CA . ARG A 1 211 ? -19.939 4.358 18.550 1.00 55.41 211 ARG A CA 1
ATOM 1605 C C . ARG A 1 211 ? -19.277 5.208 19.626 1.00 55.41 211 ARG A C 1
ATOM 1607 O O . ARG A 1 211 ? -19.414 4.820 20.803 1.00 55.41 211 ARG A O 1
#

Mean predicted aligned error: 9.23 Å

pLDDT: mean 75.41, std 8.84, range [32.34, 91.31]

Sequence (211 aa):
CCGGWAGITVFKNLTNVIIVIGDWYWHEQAVTIGVVFSFGIMVVGAVAAAATDVMFSPEGYFWMSMNCCATASYVLYMKSATKNIELSKFGMVYYNNLLSIPLLVPFAFSFGEFATISNTMEVVTDPMFISINLVAGSMGFFLNLASLWCVSSTSATTYALVGSVNKIPVSLLGVWLFQTVITAQGASYIILSMCGGFIYSYVKLQEARTR

InterPro domains:
  IPR050186 Triose Phosphate/Phosphate Translocator [PTHR11132] (9-206)

Secondary structure (DSSP, 8-state):
---HHHHHHHHHHHHHHHHHHHHHHHH-PPPPHHHHHHHHHHHHHHHHHHHT-TT--HHHHHHHHHHHHHHHHHHHHHHHHHHH----HHHHHHHHHHHHHHHHHHHHHHTTHHHHHHHTHHHHT-HHHHHHHHHHHHHHHHHHHHHHHHHHHS-HHHHHHHHHHHHHHHHHHHHHHHT----HHHHHHHHHHHHHHHHHHHHHHHHHHH-

Solvent-accessibl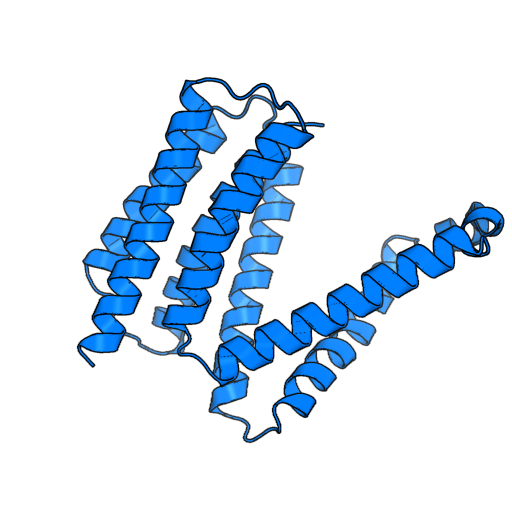e surface area (backbone atoms only — not comparable to full-atom values): 11480 Å² total; per-residue (Å²): 136,69,68,58,67,65,54,50,58,37,48,59,46,51,24,55,51,53,35,50,54,49,40,35,74,75,65,70,47,86,82,52,71,64,50,56,52,19,45,52,39,27,50,52,15,33,54,51,26,57,73,59,44,92,75,81,46,72,67,61,54,48,56,48,50,52,50,32,51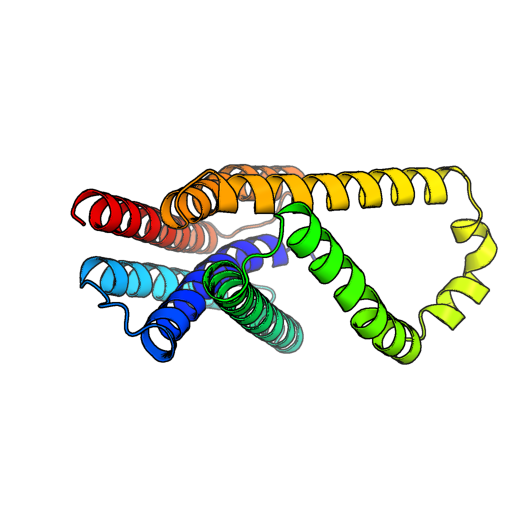,53,52,26,51,49,54,53,50,51,55,49,47,66,72,77,42,98,62,55,73,68,50,55,55,48,50,54,58,56,57,45,47,75,57,46,52,61,52,43,58,74,72,39,48,64,62,52,47,67,76,39,44,75,57,66,66,30,68,64,54,44,50,52,51,50,52,52,51,51,53,50,51,51,48,53,51,52,51,54,49,44,50,73,76,37,57,69,46,56,46,51,34,53,56,52,56,54,49,51,61,53,50,54,49,48,47,66,74,61,67,45,90,66,50,76,66,37,51,52,20,48,52,42,18,50,50,15,44,48,51,30,29,50,47,47,43,51,55,65,70,76,106